Protein AF-A0A971FUX7-F1 (afdb_monomer)

Solvent-accessible surface area (backbone atoms only — not comparable to full-atom values): 15743 Å² total; per-residue (Å²): 97,38,34,32,39,69,71,67,73,88,70,84,96,53,74,55,70,75,49,52,54,54,50,51,53,50,54,53,43,47,74,71,68,32,48,42,29,26,74,56,72,94,46,91,88,45,43,54,54,54,86,53,71,66,63,25,49,57,54,57,33,65,25,52,29,40,38,33,73,36,44,65,56,86,55,81,66,59,51,40,40,30,81,72,55,25,72,74,32,57,76,41,50,26,33,39,33,38,70,45,59,58,45,52,56,20,73,72,65,75,42,59,75,61,24,54,59,48,50,51,52,49,37,71,40,26,88,18,49,65,32,37,37,15,27,22,68,58,39,40,50,46,38,37,74,72,36,64,34,81,51,65,46,72,52,60,64,64,54,58,72,93,68,26,44,60,89,40,69,54,42,78,85,51,66,88,45,75,86,35,52,25,36,35,36,73,54,51,49,80,50,77,45,48,38,59,65,59,52,37,53,51,52,44,50,41,55,73,75,39,69,89,56,56,59,37,37,40,42,35,25,42,68,40,70,79,68,53,74,79,45,40,96,50,56,44,79,66,43,62,57,54,64,88,55,46,40,22,55,51,51,62,36,60,33,34,50,50,50,47,35,88,85,60,45,63,46,53,48,64,49,63,59,35,38,32,52,45,33,68,30,48,75,50,62,54,88,115

Structure (mmCIF, N/CA/C/O backbone):
data_AF-A0A971FUX7-F1
#
_entry.id   AF-A0A971FUX7-F1
#
loop_
_atom_site.group_PDB
_atom_site.id
_atom_site.type_symbol
_atom_site.label_atom_id
_atom_site.label_alt_id
_atom_site.label_comp_id
_atom_site.label_asym_id
_atom_site.label_entity_id
_atom_site.label_seq_id
_atom_site.pdbx_PDB_ins_code
_atom_site.Cartn_x
_atom_site.Cartn_y
_atom_site.Cartn_z
_atom_site.occupancy
_atom_site.B_iso_or_equiv
_atom_site.auth_seq_id
_atom_site.auth_comp_id
_atom_site.auth_asym_id
_atom_site.auth_atom_id
_atom_site.pdbx_PDB_model_num
ATOM 1 N N . MET A 1 1 ? -21.541 -9.631 11.028 1.00 95.38 1 MET A N 1
ATOM 2 C CA . MET A 1 1 ? -21.200 -8.651 12.083 1.00 95.38 1 MET A CA 1
ATOM 3 C C . MET A 1 1 ? -21.489 -7.260 11.566 1.00 95.38 1 MET A C 1
ATOM 5 O O . MET A 1 1 ? -21.439 -7.057 10.355 1.00 95.38 1 MET A O 1
ATOM 9 N N . ARG A 1 2 ? -21.751 -6.326 12.477 1.00 97.00 2 ARG A N 1
ATOM 10 C CA . ARG A 1 2 ? -21.905 -4.904 12.198 1.00 97.00 2 ARG A CA 1
ATOM 11 C C . ARG A 1 2 ? -20.623 -4.163 12.549 1.00 97.00 2 ARG A C 1
ATOM 13 O O . ARG A 1 2 ? -20.259 -4.084 13.724 1.00 97.00 2 ARG A O 1
ATOM 20 N N . ILE A 1 3 ? -19.922 -3.663 11.536 1.00 97.19 3 ILE A N 1
ATOM 21 C CA . ILE A 1 3 ? -18.573 -3.107 11.680 1.00 97.19 3 ILE A CA 1
ATOM 22 C C . ILE A 1 3 ? -18.618 -1.607 11.392 1.00 97.19 3 ILE A C 1
ATOM 24 O O . ILE A 1 3 ? -18.949 -1.190 10.284 1.00 97.19 3 ILE A O 1
ATOM 28 N N . ALA A 1 4 ? -18.238 -0.781 12.366 1.00 96.31 4 ALA A N 1
ATOM 29 C CA . ALA A 1 4 ? -18.007 0.639 12.125 1.00 96.31 4 ALA A CA 1
ATOM 30 C C . ALA A 1 4 ? -16.545 0.868 11.730 1.00 96.31 4 ALA A C 1
ATOM 32 O O . ALA A 1 4 ? -15.653 0.745 12.569 1.00 96.31 4 ALA A O 1
ATOM 33 N N . TYR A 1 5 ? -16.306 1.234 10.470 1.00 94.44 5 TYR A N 1
ATOM 34 C CA . TYR A 1 5 ? -14.995 1.632 9.969 1.00 94.44 5 TYR A CA 1
ATOM 35 C C . TYR A 1 5 ? -14.823 3.145 10.151 1.00 94.44 5 TYR A C 1
ATOM 37 O O . TYR A 1 5 ? -15.293 3.971 9.366 1.00 94.44 5 TYR A O 1
ATOM 45 N N . LEU A 1 6 ? -14.215 3.516 11.276 1.00 90.56 6 LEU A N 1
ATOM 46 C CA . LEU A 1 6 ? -14.428 4.815 11.913 1.00 90.56 6 LEU A CA 1
ATOM 47 C C . LEU A 1 6 ? -13.586 5.968 11.361 1.00 90.56 6 LEU A C 1
ATOM 49 O O . LEU A 1 6 ? -13.807 7.107 11.756 1.00 90.56 6 LEU A O 1
ATOM 53 N N . ASN A 1 7 ? -12.611 5.735 10.491 1.00 84.75 7 ASN A N 1
ATOM 54 C CA . ASN A 1 7 ? -11.762 6.826 9.997 1.00 84.75 7 ASN A CA 1
ATOM 55 C C . ASN A 1 7 ? -11.235 6.628 8.573 1.00 84.75 7 ASN A C 1
ATOM 57 O O . ASN A 1 7 ? -10.383 7.396 8.126 1.00 84.75 7 ASN A O 1
ATOM 61 N N . ALA A 1 8 ? -11.761 5.643 7.849 1.00 76.31 8 ALA A N 1
ATOM 62 C CA . ALA A 1 8 ? -11.476 5.476 6.436 1.00 76.31 8 ALA A CA 1
ATOM 63 C C . ALA A 1 8 ? -12.402 6.347 5.580 1.00 76.31 8 ALA A C 1
ATOM 65 O O . ALA A 1 8 ? -13.563 6.588 5.919 1.00 76.31 8 ALA A O 1
ATOM 66 N N . ARG A 1 9 ? -11.870 6.829 4.456 1.00 73.94 9 ARG A N 1
ATOM 67 C CA . ARG A 1 9 ? -12.626 7.540 3.423 1.00 73.94 9 ARG A CA 1
ATOM 68 C C . ARG A 1 9 ? -12.428 6.811 2.109 1.00 73.94 9 ARG A C 1
ATOM 70 O O . ARG A 1 9 ? -11.290 6.568 1.717 1.00 73.94 9 ARG A O 1
ATOM 77 N N . TYR A 1 10 ? -13.528 6.498 1.444 1.00 71.56 10 TYR A N 1
ATOM 78 C CA . TYR A 1 10 ? -13.520 5.906 0.120 1.00 71.56 10 TYR A CA 1
ATOM 79 C C . TYR A 1 10 ? -13.463 7.008 -0.945 1.00 71.56 10 TYR A C 1
ATOM 81 O O . TYR A 1 10 ? -14.135 8.039 -0.837 1.00 71.56 10 TYR A O 1
ATOM 89 N N . GLN A 1 11 ? -12.648 6.809 -1.974 1.00 69.38 11 GLN A N 1
ATOM 90 C CA . GLN A 1 11 ? -12.595 7.672 -3.153 1.00 69.38 11 GLN A CA 1
ATOM 91 C C . GLN A 1 11 ? -12.538 6.774 -4.383 1.00 69.38 11 GLN A C 1
ATOM 93 O O . GLN A 1 11 ? -11.685 5.901 -4.438 1.00 69.38 11 GLN A O 1
ATOM 98 N N . GLN A 1 12 ? -13.418 6.992 -5.360 1.00 64.25 12 GLN A N 1
ATOM 99 C CA . GLN A 1 12 ? -13.351 6.295 -6.649 1.00 64.25 12 GLN A CA 1
ATOM 100 C C . GLN A 1 12 ? -12.224 6.863 -7.520 1.00 64.25 12 GLN A C 1
ATOM 102 O O . GLN A 1 12 ? -11.905 8.049 -7.419 1.00 64.25 12 GLN A O 1
ATOM 107 N N . ASN A 1 13 ? -11.669 6.032 -8.409 1.00 62.34 13 ASN A N 1
ATOM 108 C CA . ASN A 1 13 ? -10.692 6.418 -9.440 1.00 62.34 13 ASN A CA 1
ATOM 109 C C . ASN A 1 13 ? -9.426 7.097 -8.891 1.00 62.34 13 ASN A C 1
ATOM 111 O O . ASN A 1 13 ? -8.973 8.125 -9.398 1.00 62.34 13 ASN A O 1
ATOM 115 N N . HIS A 1 14 ? -8.859 6.543 -7.825 1.00 67.69 14 HIS A N 1
ATOM 116 C CA . HIS A 1 14 ? -7.650 7.073 -7.207 1.00 67.69 14 HIS A CA 1
ATOM 117 C C . HIS A 1 14 ? -6.378 6.414 -7.767 1.00 67.69 14 HIS A C 1
ATOM 119 O O . HIS A 1 14 ? -6.405 5.353 -8.384 1.00 67.69 14 HIS A O 1
ATOM 125 N N . THR A 1 15 ? -5.228 7.020 -7.470 1.00 63.50 15 THR A N 1
ATOM 126 C CA . THR A 1 15 ? -3.900 6.532 -7.889 1.00 63.50 15 THR A CA 1
ATOM 127 C C . THR A 1 15 ? -3.009 6.098 -6.717 1.00 63.50 15 THR A C 1
ATOM 129 O O . THR A 1 15 ? -1.882 5.662 -6.925 1.00 63.50 15 THR A O 1
ATOM 132 N N . GLY A 1 16 ? -3.483 6.224 -5.468 1.00 67.75 16 GLY A N 1
ATOM 133 C CA . GLY A 1 16 ? -2.709 5.905 -4.259 1.00 67.75 16 GLY A CA 1
ATOM 134 C C . GLY A 1 16 ? -3.044 4.547 -3.629 1.00 67.75 16 GLY A C 1
ATOM 135 O O . GLY A 1 16 ? -4.215 4.213 -3.467 1.00 67.75 16 GLY A O 1
ATOM 136 N N . GLY A 1 17 ? -2.023 3.806 -3.180 1.00 65.81 17 GLY A N 1
ATOM 137 C CA . GLY A 1 17 ? -2.184 2.483 -2.550 1.00 65.81 17 GLY A CA 1
ATOM 138 C C . GLY A 1 17 ? -3.000 2.486 -1.249 1.00 65.81 17 GLY A C 1
ATOM 139 O O . GLY A 1 17 ? -3.738 1.546 -0.970 1.00 65.81 17 GLY A O 1
ATOM 140 N N . GLY A 1 18 ? -2.943 3.577 -0.474 1.00 71.81 18 GLY A N 1
ATOM 141 C CA . GLY A 1 18 ? -3.743 3.724 0.745 1.00 71.81 18 GLY A CA 1
ATOM 142 C C . GLY A 1 18 ? -5.249 3.641 0.486 1.00 71.81 18 GLY A C 1
ATOM 143 O O . GLY A 1 18 ? -5.970 3.064 1.299 1.00 71.81 18 GLY A O 1
ATOM 144 N N . THR A 1 19 ? -5.717 4.155 -0.650 1.00 77.56 19 THR A N 1
ATOM 145 C CA . THR A 1 19 ? -7.134 4.099 -1.018 1.00 77.56 19 THR A CA 1
ATOM 146 C C . THR A 1 19 ? -7.514 2.734 -1.607 1.00 77.56 19 THR A C 1
ATOM 148 O O . THR A 1 19 ? -8.593 2.258 -1.258 1.00 77.56 19 THR A O 1
ATOM 151 N N . VAL A 1 20 ? -6.607 2.051 -2.341 1.00 81.44 20 VAL A N 1
ATOM 152 C CA . VAL A 1 20 ? -6.834 0.662 -2.829 1.00 81.44 20 VAL A CA 1
ATOM 153 C C . VAL A 1 20 ? -7.183 -0.220 -1.639 1.00 81.44 20 VAL A C 1
ATOM 155 O O . VAL A 1 20 ? -8.166 -0.949 -1.639 1.00 81.44 20 VAL A O 1
ATOM 158 N N . HIS A 1 21 ? -6.381 -0.111 -0.584 1.00 85.19 21 HIS A N 1
ATOM 159 C CA . HIS A 1 21 ? -6.549 -0.912 0.614 1.00 85.19 21 HIS A CA 1
ATOM 160 C C . HIS A 1 21 ? -7.934 -0.711 1.265 1.00 85.19 21 HIS A C 1
ATOM 162 O O . HIS A 1 21 ? -8.574 -1.685 1.648 1.00 85.19 21 HIS A O 1
ATOM 168 N N . VAL A 1 22 ? -8.431 0.534 1.359 1.00 86.94 22 VAL A N 1
ATOM 169 C CA . VAL A 1 22 ? -9.776 0.813 1.910 1.00 86.94 22 VAL A CA 1
ATOM 170 C C . VAL A 1 22 ? -10.860 0.198 1.030 1.00 86.94 22 VAL A C 1
ATOM 172 O O . VAL A 1 22 ? -11.799 -0.400 1.549 1.00 86.94 22 VAL A O 1
ATOM 175 N N . GLU A 1 23 ? -10.729 0.344 -0.288 1.00 85.94 23 GLU A N 1
ATOM 176 C CA . GLU A 1 23 ? -11.666 -0.218 -1.259 1.00 85.94 23 GLU A CA 1
ATOM 177 C C . GLU A 1 23 ? -11.741 -1.744 -1.158 1.00 85.94 23 GLU A C 1
ATOM 179 O O . GLU A 1 23 ? -12.833 -2.291 -1.007 1.00 85.94 23 GLU A O 1
ATOM 184 N N . GLN A 1 24 ? -10.592 -2.423 -1.159 1.00 87.81 24 GLN A N 1
ATOM 185 C CA . GLN A 1 24 ? -10.529 -3.882 -1.072 1.00 87.81 24 GLN A CA 1
ATOM 186 C C . GLN A 1 24 ? -11.061 -4.389 0.269 1.00 87.81 24 GLN A C 1
ATOM 188 O O . GLN A 1 24 ? -11.873 -5.315 0.301 1.00 87.81 24 GLN A O 1
ATOM 193 N N . PHE A 1 25 ? -10.702 -3.734 1.379 1.00 90.00 25 PHE A N 1
ATOM 194 C CA . PHE A 1 25 ? -11.265 -4.064 2.689 1.00 90.00 25 PHE A CA 1
ATOM 195 C C . PHE A 1 25 ? -12.797 -3.984 2.675 1.00 90.00 25 PHE A C 1
ATOM 197 O O . PHE A 1 25 ? -13.472 -4.907 3.136 1.00 90.00 25 PHE A O 1
ATOM 204 N N . MET A 1 26 ? -13.360 -2.909 2.112 1.00 89.75 26 MET A N 1
ATOM 205 C CA . MET A 1 26 ? -14.809 -2.728 2.013 1.00 89.75 26 MET A CA 1
ATOM 206 C C . MET A 1 26 ? -15.457 -3.791 1.116 1.00 89.75 26 MET A C 1
ATOM 208 O O . MET A 1 26 ? -16.389 -4.462 1.562 1.00 89.75 26 MET A O 1
ATOM 212 N N . LYS A 1 27 ? -14.940 -3.992 -0.106 1.00 89.06 27 LYS 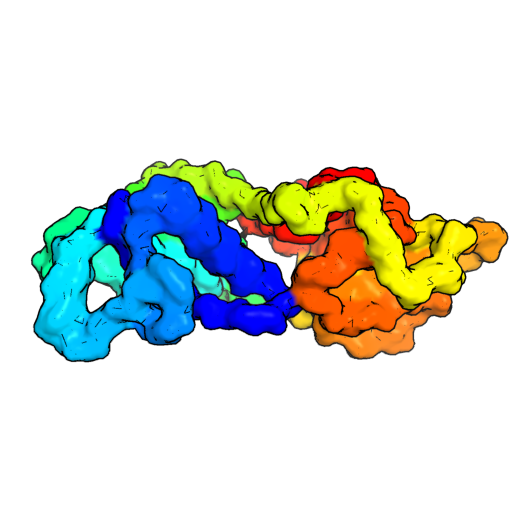A N 1
ATOM 213 C CA . LYS A 1 27 ? -15.422 -4.993 -1.079 1.00 89.06 27 LYS A CA 1
ATOM 214 C C . LYS A 1 27 ? -15.497 -6.382 -0.445 1.00 89.06 27 LYS A C 1
ATOM 216 O O . LYS A 1 27 ? -16.555 -7.010 -0.456 1.00 89.06 27 LYS A O 1
ATOM 221 N N . HIS A 1 28 ? -14.400 -6.842 0.153 1.00 91.75 28 HIS A N 1
ATOM 222 C CA . HIS A 1 28 ? -14.317 -8.196 0.700 1.00 91.75 28 HIS A CA 1
ATOM 223 C C . HIS A 1 28 ? -15.106 -8.366 2.000 1.00 91.75 28 HIS A C 1
ATOM 225 O O . HIS A 1 28 ? -15.728 -9.407 2.201 1.00 91.75 28 HIS A O 1
ATOM 231 N N . THR A 1 29 ? -15.173 -7.340 2.850 1.00 93.19 29 THR A N 1
ATOM 232 C CA . THR A 1 29 ? -16.006 -7.388 4.062 1.00 93.19 29 THR A CA 1
ATOM 233 C C . THR A 1 29 ? -17.491 -7.529 3.717 1.00 93.19 29 THR A C 1
ATOM 235 O O . THR A 1 29 ? -18.189 -8.344 4.323 1.00 93.19 29 THR A O 1
ATOM 238 N N . LEU A 1 30 ? -17.973 -6.789 2.712 1.00 93.06 30 LEU A N 1
ATOM 239 C CA . LEU A 1 30 ? -19.355 -6.902 2.233 1.00 93.06 30 LEU A CA 1
ATOM 240 C C . LEU A 1 30 ? -19.620 -8.260 1.572 1.00 93.06 30 LEU A C 1
ATOM 242 O O . LEU A 1 30 ? -20.657 -8.870 1.826 1.00 93.06 30 LEU A O 1
ATOM 246 N N . ALA A 1 31 ? -18.674 -8.767 0.774 1.00 93.50 31 ALA A N 1
ATOM 247 C CA . ALA A 1 31 ? -18.784 -10.080 0.136 1.00 93.50 31 ALA A CA 1
ATOM 248 C C . ALA A 1 31 ? -18.890 -11.234 1.153 1.00 93.50 31 ALA A C 1
ATOM 250 O O . ALA A 1 31 ? -19.556 -12.232 0.887 1.00 93.50 31 ALA A O 1
ATOM 251 N N . LEU A 1 32 ? -18.299 -11.077 2.342 1.00 96.00 32 LEU A N 1
ATOM 252 C CA . LEU A 1 32 ? -18.425 -12.015 3.466 1.00 96.00 32 LEU A CA 1
ATOM 253 C C . LEU A 1 32 ? -19.763 -11.899 4.227 1.00 96.00 32 LEU A C 1
ATOM 255 O O . LEU A 1 32 ? -19.961 -12.568 5.243 1.00 96.00 32 LEU A O 1
ATOM 259 N N . GLY A 1 33 ? -20.691 -11.051 3.772 1.00 95.88 33 GLY A N 1
ATOM 260 C CA . GLY A 1 33 ? -22.001 -10.860 4.398 1.00 95.88 33 GLY A CA 1
ATOM 261 C C . GLY A 1 33 ? -21.948 -10.052 5.695 1.00 95.88 33 GLY A C 1
ATOM 262 O O . GLY A 1 33 ? -22.830 -10.177 6.547 1.00 95.88 33 GLY A O 1
ATOM 263 N N . HIS A 1 34 ? -20.894 -9.262 5.903 1.00 96.94 34 HIS A N 1
ATOM 264 C CA . HIS A 1 34 ? -20.844 -8.297 6.996 1.00 96.94 34 HIS A CA 1
ATOM 265 C C . HIS A 1 34 ? -21.447 -6.967 6.560 1.00 96.94 34 HIS A C 1
ATOM 267 O O . HIS A 1 34 ? -21.401 -6.593 5.393 1.00 96.94 34 HIS A O 1
ATOM 273 N N . GLU A 1 35 ? -21.995 -6.237 7.520 1.00 96.38 35 GLU A N 1
ATOM 274 C CA . GLU A 1 35 ? -22.518 -4.903 7.280 1.00 96.38 35 GLU A CA 1
ATOM 275 C C . GLU A 1 35 ? -21.453 -3.871 7.706 1.00 96.38 35 GLU A C 1
ATOM 277 O O . GLU A 1 35 ? -20.788 -4.035 8.740 1.00 96.38 35 GLU A O 1
ATOM 282 N N . LEU A 1 36 ? -21.285 -2.804 6.919 1.00 95.25 36 LEU A N 1
ATOM 283 C CA . LEU A 1 36 ? -20.292 -1.752 7.160 1.00 95.25 36 LEU A CA 1
ATOM 284 C C . LEU A 1 36 ? -20.937 -0.389 7.397 1.00 95.25 36 LEU A C 1
ATOM 286 O O . LEU A 1 36 ? -21.833 0.024 6.663 1.00 95.25 36 LEU A O 1
ATOM 290 N N . TRP A 1 37 ? -20.407 0.340 8.381 1.00 95.19 37 TRP A N 1
ATOM 291 C CA . TRP A 1 37 ? -20.772 1.719 8.691 1.00 95.19 37 TRP A CA 1
ATOM 292 C C . TRP A 1 37 ? -19.555 2.626 8.606 1.00 95.19 37 TRP A C 1
ATOM 294 O O . TRP A 1 37 ? -18.525 2.337 9.209 1.00 95.19 37 TRP A O 1
ATOM 304 N N . ALA A 1 38 ? -19.687 3.759 7.924 1.00 93.62 38 ALA A N 1
ATOM 305 C CA . ALA A 1 38 ? -18.634 4.766 7.826 1.00 93.62 38 ALA A CA 1
ATOM 306 C C . ALA A 1 38 ? -19.217 6.180 7.932 1.00 93.62 38 ALA A C 1
ATOM 308 O O . ALA A 1 38 ? -20.422 6.394 7.813 1.00 93.62 38 ALA A O 1
ATOM 309 N N . TRP A 1 39 ? -18.365 7.184 8.142 1.00 90.62 39 TRP A N 1
ATOM 310 C CA . TRP A 1 39 ? -18.807 8.588 8.161 1.00 90.62 39 TRP A CA 1
ATOM 311 C C . TRP A 1 39 ? -19.209 9.132 6.791 1.00 90.62 39 TRP A C 1
ATOM 313 O O . TRP A 1 39 ? -19.796 10.211 6.710 1.00 90.62 39 TRP A O 1
ATOM 323 N N . GLN A 1 40 ? -18.840 8.433 5.721 1.00 85.56 40 GLN A N 1
ATOM 324 C CA . GLN A 1 40 ? -19.125 8.846 4.358 1.00 85.56 40 GLN A CA 1
ATOM 325 C C . GLN A 1 40 ? -20.557 8.481 3.965 1.00 85.56 40 GLN A C 1
ATOM 327 O O . GLN A 1 40 ? -21.051 7.403 4.280 1.00 85.56 40 GLN A O 1
ATOM 332 N N . GLU A 1 41 ? -21.212 9.396 3.259 1.00 83.56 41 GLU A N 1
ATOM 333 C CA . GLU A 1 41 ? -22.539 9.191 2.679 1.00 83.56 41 GLU A CA 1
ATOM 334 C C . GLU A 1 41 ? -22.400 8.748 1.211 1.00 83.56 41 GLU A C 1
ATOM 336 O O . GLU A 1 41 ? -21.403 9.057 0.558 1.00 83.56 41 GLU A O 1
ATOM 341 N N . ASN A 1 42 ? -23.420 8.064 0.682 1.00 82.06 42 ASN A N 1
ATOM 342 C CA . ASN A 1 42 ? -23.541 7.679 -0.733 1.00 82.06 42 ASN A CA 1
ATOM 343 C C . ASN A 1 42 ? -22.463 6.715 -1.266 1.00 82.06 42 ASN A C 1
ATOM 345 O O . ASN A 1 42 ? -22.108 6.781 -2.441 1.00 82.06 42 ASN A O 1
ATOM 349 N N . VAL A 1 43 ? -21.963 5.800 -0.431 1.00 81.62 43 VAL A N 1
ATOM 350 C CA . VAL A 1 43 ? -21.112 4.688 -0.888 1.00 81.62 43 VAL A CA 1
ATOM 351 C C . VAL A 1 43 ? -21.954 3.416 -0.962 1.00 81.62 43 VAL A C 1
ATOM 353 O O . VAL A 1 43 ? -22.628 3.057 0.003 1.00 81.62 43 VAL A O 1
ATOM 356 N N . ALA A 1 44 ? -21.952 2.751 -2.118 1.00 83.81 44 ALA A N 1
ATOM 357 C CA . ALA A 1 44 ? -22.757 1.554 -2.345 1.00 83.81 44 ALA A CA 1
ATOM 358 C C . ALA A 1 44 ? -22.396 0.444 -1.342 1.00 83.81 44 ALA A C 1
ATOM 360 O O . ALA A 1 44 ? -21.224 0.155 -1.122 1.00 83.81 44 ALA A O 1
ATOM 361 N N . GLY A 1 45 ? -23.413 -0.160 -0.723 1.00 86.00 45 GLY A N 1
ATOM 362 C CA . GLY A 1 45 ? -23.237 -1.227 0.268 1.00 86.00 45 GLY A CA 1
ATOM 363 C C . GLY A 1 45 ? -22.780 -0.768 1.658 1.00 86.00 45 GLY A C 1
ATOM 364 O O . GLY A 1 45 ? -22.696 -1.600 2.555 1.00 86.00 45 GLY A O 1
ATOM 365 N N . ILE A 1 46 ? -22.525 0.529 1.875 1.00 90.81 46 ILE A N 1
ATOM 366 C CA . ILE A 1 46 ? -22.068 1.061 3.167 1.00 90.81 46 ILE A CA 1
ATOM 367 C C . ILE A 1 46 ? -23.142 1.955 3.781 1.00 90.81 46 ILE A C 1
ATOM 369 O O . ILE A 1 46 ? -23.662 2.880 3.154 1.00 90.81 46 ILE A O 1
ATOM 373 N N . HIS A 1 47 ? -23.443 1.715 5.052 1.00 93.38 47 HIS A N 1
ATOM 374 C CA . HIS A 1 47 ? -24.352 2.544 5.825 1.00 93.38 47 HIS A CA 1
ATOM 375 C C . HIS A 1 47 ? -23.640 3.801 6.341 1.00 93.38 47 HIS A C 1
ATOM 377 O O . HIS A 1 47 ? -22.560 3.746 6.929 1.00 93.38 47 HIS A O 1
ATOM 383 N N . ALA A 1 48 ? -24.271 4.962 6.183 1.00 93.50 48 ALA A N 1
ATOM 384 C CA . ALA A 1 48 ? -23.747 6.194 6.758 1.00 93.50 48 ALA A CA 1
ATOM 385 C C . ALA A 1 48 ? -23.990 6.233 8.276 1.00 93.50 48 ALA A C 1
ATOM 387 O O . ALA A 1 48 ? -25.112 6.030 8.750 1.00 93.50 48 ALA A O 1
ATOM 388 N N . ILE A 1 49 ? -22.953 6.552 9.052 1.00 94.19 49 ILE A N 1
ATOM 389 C CA . ILE A 1 49 ? -23.090 6.844 10.481 1.00 94.19 49 ILE A CA 1
ATOM 390 C C . ILE A 1 49 ? -23.867 8.165 10.628 1.00 94.19 49 ILE A C 1
ATOM 392 O O . ILE A 1 49 ? -23.426 9.190 10.098 1.00 94.19 49 ILE A O 1
ATOM 396 N N . PRO A 1 50 ? -24.994 8.198 11.369 1.00 93.88 50 PRO A N 1
ATOM 397 C CA . PRO A 1 50 ? -25.802 9.406 11.489 1.00 93.88 50 PRO A CA 1
ATOM 398 C C . PRO A 1 50 ? -25.023 10.597 12.060 1.00 93.88 50 PRO A C 1
ATOM 400 O O . PRO A 1 50 ? -24.226 10.459 12.989 1.00 93.88 50 PRO A O 1
ATOM 403 N N . LYS A 1 51 ? -25.308 11.802 11.552 1.00 91.50 51 LYS A N 1
ATOM 404 C CA . LYS A 1 51 ? -24.750 13.057 12.092 1.00 91.50 51 LYS A CA 1
ATOM 405 C C . LYS A 1 51 ? -25.444 13.494 13.388 1.00 91.50 51 LYS A C 1
ATOM 407 O O . LYS A 1 51 ? -24.805 14.101 14.249 1.00 91.50 51 LYS A O 1
ATOM 412 N N . ASP A 1 52 ? -26.728 13.161 13.542 1.00 94.75 52 ASP A N 1
ATOM 413 C CA . ASP A 1 52 ? -27.498 13.429 14.760 1.00 94.75 52 ASP A CA 1
ATOM 414 C C . ASP A 1 52 ? -26.914 12.683 15.968 1.00 94.75 52 ASP A C 1
ATOM 416 O O . ASP A 1 52 ? -26.663 11.480 15.906 1.00 94.75 52 ASP A O 1
ATOM 420 N N . ARG A 1 53 ? -26.723 13.386 17.091 1.00 92.56 53 ARG A N 1
ATOM 421 C CA . ARG A 1 53 ? -25.998 12.854 18.256 1.00 92.56 53 ARG A CA 1
ATOM 422 C C . ARG A 1 53 ? -26.680 11.635 18.872 1.00 92.56 53 ARG A C 1
ATOM 424 O O . ARG A 1 53 ? -25.980 10.693 19.241 1.00 92.56 53 ARG A O 1
ATOM 431 N N . ILE A 1 54 ? -28.008 11.658 18.991 1.00 94.62 54 ILE A N 1
ATOM 432 C CA . ILE A 1 54 ? -28.773 10.592 19.649 1.00 94.62 54 ILE A CA 1
ATOM 433 C C . ILE A 1 54 ? -28.808 9.364 18.744 1.00 94.62 54 ILE A C 1
ATOM 435 O O . ILE A 1 54 ? -28.403 8.280 19.165 1.00 94.62 54 ILE A O 1
ATOM 439 N N . ARG A 1 55 ? -29.208 9.535 17.478 1.00 95.25 55 ARG A N 1
ATOM 440 C CA . ARG A 1 55 ? -29.226 8.442 16.493 1.00 95.25 55 ARG A CA 1
ATOM 441 C C . ARG A 1 55 ? -27.849 7.823 16.309 1.00 95.25 55 ARG A C 1
ATOM 443 O O . ARG A 1 55 ? -27.737 6.602 16.245 1.00 95.25 55 ARG A O 1
ATOM 450 N N . ARG A 1 56 ? -26.798 8.645 16.280 1.00 95.31 56 ARG A N 1
ATOM 451 C CA . ARG A 1 56 ? -25.415 8.175 16.202 1.00 95.31 56 ARG A CA 1
ATOM 452 C C . ARG A 1 56 ? -25.041 7.308 17.389 1.00 95.31 56 ARG A C 1
ATOM 454 O O . ARG A 1 56 ? -24.484 6.238 17.189 1.00 95.31 56 ARG A O 1
ATOM 461 N N . LEU A 1 57 ? -25.340 7.759 18.607 1.00 94.69 57 LEU A N 1
ATOM 462 C CA . LEU A 1 57 ? -25.038 6.993 19.812 1.00 94.69 57 LEU A CA 1
ATOM 463 C C . LEU A 1 57 ? -25.729 5.627 19.775 1.00 94.69 57 LEU A C 1
ATOM 465 O O . LEU A 1 57 ? -25.071 4.618 19.997 1.00 94.69 57 LEU A O 1
ATOM 469 N N . TRP A 1 58 ? -27.020 5.581 19.439 1.00 95.12 58 TRP A N 1
ATOM 470 C CA . TRP A 1 58 ? -27.756 4.318 19.329 1.00 95.12 58 TRP A CA 1
ATOM 471 C C . TRP A 1 58 ? -27.229 3.412 18.215 1.00 95.12 58 TRP A C 1
ATOM 473 O O . TRP A 1 58 ? -27.086 2.214 18.434 1.00 95.12 58 TRP A O 1
ATOM 483 N N . THR A 1 59 ? -26.875 3.984 17.061 1.00 95.75 59 THR A N 1
ATOM 484 C CA . THR A 1 59 ? -26.264 3.239 15.948 1.00 95.75 59 THR A CA 1
ATOM 485 C C . THR A 1 59 ? -24.938 2.617 16.383 1.00 95.75 59 THR A C 1
ATOM 487 O O . THR A 1 59 ? -24.748 1.413 16.257 1.00 95.75 59 THR A O 1
ATOM 490 N N . LEU A 1 60 ? -24.046 3.419 16.970 1.00 95.75 60 LEU A N 1
ATOM 491 C CA . LEU A 1 60 ? -22.725 2.978 17.421 1.00 95.75 60 LEU A CA 1
ATOM 492 C C . LEU A 1 60 ? -22.793 1.990 18.594 1.00 95.75 60 LEU A C 1
ATOM 494 O O . LEU A 1 60 ? -21.963 1.093 18.677 1.00 95.75 60 LEU A O 1
ATOM 498 N N . ARG A 1 61 ? -23.795 2.104 19.476 1.00 95.81 61 ARG A N 1
ATOM 499 C CA . ARG A 1 61 ? -24.071 1.111 20.533 1.00 95.81 61 ARG A CA 1
ATOM 500 C C . ARG A 1 61 ? -24.491 -0.252 19.983 1.00 95.81 61 ARG A C 1
ATOM 502 O O . ARG A 1 61 ? -24.408 -1.229 20.717 1.00 95.81 61 ARG A O 1
ATOM 509 N N . GLY A 1 62 ? -24.973 -0.302 18.744 1.00 95.62 62 GLY A N 1
ATOM 510 C CA . GLY A 1 62 ? -25.327 -1.534 18.052 1.00 95.62 62 GLY A CA 1
ATOM 511 C C . GLY A 1 62 ? -24.179 -2.153 17.258 1.00 95.62 62 GLY A C 1
ATOM 512 O O . GLY A 1 62 ? -24.407 -3.154 16.604 1.00 95.62 62 GLY A O 1
ATOM 513 N N . MET A 1 63 ? -22.976 -1.584 17.242 1.00 96.88 63 MET A N 1
ATOM 514 C CA . MET A 1 63 ? -21.878 -2.172 16.470 1.00 96.88 63 MET A CA 1
ATOM 515 C C . MET A 1 63 ? -21.238 -3.326 17.237 1.00 96.88 63 MET A C 1
ATOM 517 O O . MET A 1 63 ? -21.096 -3.253 18.455 1.00 96.88 63 MET A O 1
ATOM 521 N N . ASP A 1 64 ? -20.816 -4.358 16.512 1.00 97.19 64 ASP A N 1
ATOM 522 C CA . ASP A 1 64 ? -20.053 -5.472 17.080 1.00 97.19 64 ASP A CA 1
ATOM 523 C C . ASP A 1 64 ? -18.555 -5.119 17.129 1.00 97.19 64 ASP A C 1
ATOM 525 O O . ASP A 1 64 ? -17.837 -5.516 18.046 1.00 97.19 64 ASP A O 1
ATOM 529 N N . VAL A 1 65 ? -18.089 -4.334 16.148 1.00 97.50 65 VAL A N 1
ATOM 530 C CA . VAL A 1 65 ? -16.680 -3.965 15.971 1.00 97.50 65 VAL A CA 1
ATOM 531 C C . VAL A 1 65 ? -16.548 -2.474 15.675 1.00 97.50 65 VAL A C 1
ATOM 533 O O . VAL A 1 65 ? -17.243 -1.932 14.813 1.00 97.50 65 VAL A O 1
ATOM 536 N N . PHE A 1 66 ? -15.610 -1.820 16.355 1.00 97.38 66 PHE A N 1
ATOM 537 C CA . PHE A 1 66 ? -15.065 -0.524 15.968 1.00 97.38 66 PHE A CA 1
ATOM 538 C C . PHE A 1 66 ? -13.695 -0.752 15.346 1.00 97.38 66 PHE A C 1
ATOM 540 O O . PHE A 1 66 ? -12.758 -1.152 16.029 1.00 97.38 66 PHE A O 1
ATOM 547 N N . TYR A 1 67 ? -13.589 -0.497 14.048 1.00 96.94 67 TYR A N 1
ATOM 548 C CA . TYR A 1 67 ? -12.374 -0.704 13.277 1.00 96.94 67 TYR A CA 1
ATOM 549 C C . TYR A 1 67 ? -11.745 0.649 12.949 1.00 96.94 67 TYR A C 1
ATOM 551 O O . TYR A 1 67 ? -12.400 1.534 12.386 1.00 96.94 67 TYR A O 1
ATOM 559 N N . VAL A 1 68 ? -10.483 0.830 13.328 1.00 95.00 68 VAL A N 1
ATOM 560 C CA . VAL A 1 68 ? -9.769 2.101 13.208 1.00 95.00 68 VAL A CA 1
ATOM 561 C C . VAL A 1 68 ? -8.442 1.878 12.501 1.00 95.00 68 VAL A C 1
ATOM 563 O O . VAL A 1 68 ? -7.585 1.156 13.001 1.00 95.00 68 VAL A O 1
ATOM 566 N N . ARG A 1 69 ? -8.244 2.555 11.370 1.00 91.75 69 ARG A N 1
ATOM 567 C CA . ARG A 1 69 ? -6.978 2.541 10.640 1.00 91.75 69 ARG A CA 1
ATOM 568 C C . ARG A 1 69 ? -6.001 3.538 11.238 1.00 91.75 69 ARG A C 1
ATOM 570 O O . ARG A 1 69 ? -6.310 4.715 11.404 1.00 91.75 69 ARG A O 1
ATOM 577 N N . LEU A 1 70 ? -4.814 3.081 11.571 1.00 87.94 70 LEU A N 1
ATOM 578 C CA . LEU A 1 70 ? -3.752 3.885 12.140 1.00 87.94 70 LEU A CA 1
ATOM 579 C C . LEU A 1 70 ? -2.737 4.205 11.056 1.00 87.94 70 LEU A C 1
ATOM 581 O O . LEU A 1 70 ? -2.296 3.347 10.292 1.00 87.94 70 LEU A O 1
ATOM 585 N N . ASP A 1 71 ? -2.386 5.477 11.018 1.00 76.38 71 ASP A N 1
ATOM 586 C CA . ASP A 1 71 ? -1.285 5.994 10.227 1.00 76.38 71 ASP A CA 1
ATOM 587 C C . ASP A 1 71 ? -0.327 6.712 11.195 1.00 76.38 71 ASP A C 1
ATOM 589 O O . ASP A 1 71 ? -0.263 6.401 12.386 1.00 76.38 71 ASP A O 1
ATOM 593 N N . THR A 1 72 ? 0.379 7.729 10.723 1.00 71.06 72 THR A N 1
ATOM 594 C CA . THR A 1 72 ? 1.332 8.538 11.492 1.00 71.06 72 THR A CA 1
ATOM 595 C C . THR A 1 72 ? 0.785 9.209 12.758 1.00 71.06 72 THR A C 1
ATOM 597 O O . THR A 1 72 ? 1.565 9.668 13.590 1.00 71.06 72 THR A O 1
ATOM 600 N N . SER A 1 73 ? -0.533 9.288 12.954 1.00 80.62 73 SER A N 1
ATOM 601 C CA . SER A 1 73 ? -1.124 9.872 14.161 1.00 80.62 73 SER A CA 1
ATOM 602 C C . SER A 1 73 ? -2.312 9.065 14.669 1.00 80.62 73 SER A C 1
ATOM 604 O O . SER A 1 73 ? -3.080 8.508 13.888 1.00 80.62 73 SER A O 1
ATOM 606 N N . LEU A 1 74 ? -2.490 9.040 15.994 1.00 86.81 74 LEU A N 1
ATOM 607 C CA . LEU A 1 74 ? -3.611 8.339 16.623 1.00 86.81 74 LEU A CA 1
ATOM 608 C C . LEU A 1 74 ? -4.935 9.096 16.372 1.00 86.81 74 LEU A C 1
ATOM 610 O O . LEU A 1 74 ? -5.104 10.180 16.952 1.00 86.81 74 LEU A O 1
ATOM 614 N N . PRO A 1 75 ? -5.889 8.562 15.592 1.00 90.19 75 PRO A N 1
ATOM 615 C CA . PRO A 1 75 ? -7.168 9.216 15.337 1.00 90.19 75 PRO A CA 1
ATOM 616 C C . PRO A 1 75 ? -8.003 9.337 16.620 1.00 90.19 75 PRO A C 1
ATOM 618 O O . PRO A 1 75 ? -7.740 8.706 17.649 1.00 90.19 75 PRO A O 1
ATOM 621 N N . SER A 1 76 ? -9.017 10.200 16.593 1.00 91.38 76 SER A N 1
AT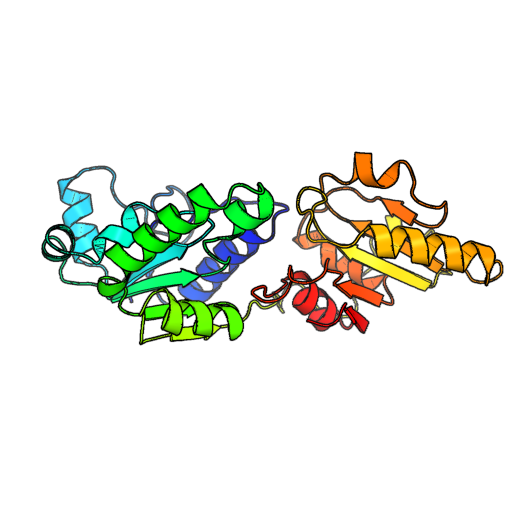OM 622 C CA . SER A 1 76 ? -9.818 10.502 17.786 1.00 91.38 76 SER A CA 1
ATOM 623 C C . SER A 1 76 ? -10.673 9.312 18.241 1.00 91.38 76 SER A C 1
ATOM 625 O O . SER A 1 76 ? -10.962 9.166 19.432 1.00 91.38 76 SER A O 1
ATOM 627 N N . GLU A 1 77 ? -11.035 8.469 17.279 1.00 93.62 77 GLU A N 1
ATOM 628 C CA . GLU A 1 77 ? -11.893 7.297 17.356 1.00 93.62 77 GLU A CA 1
ATOM 629 C C . GLU A 1 77 ? -11.187 6.131 18.049 1.00 93.62 77 GLU A C 1
ATOM 631 O O . GLU A 1 77 ? -11.800 5.448 18.864 1.00 93.62 77 GLU A 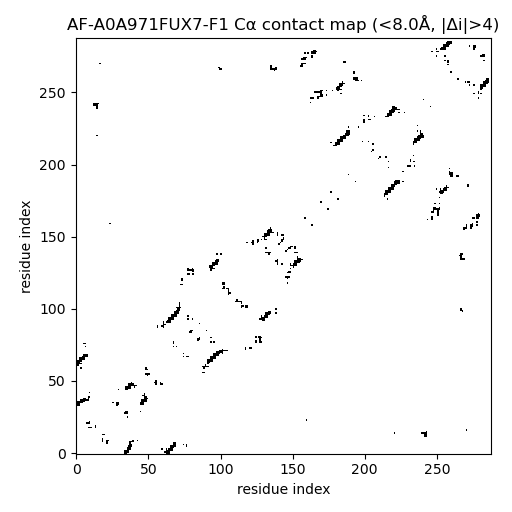O 1
ATOM 636 N N . ALA A 1 78 ? -9.868 5.997 17.872 1.00 93.25 78 ALA A N 1
ATOM 637 C CA . ALA A 1 78 ? -9.052 5.023 18.604 1.00 93.25 78 ALA A CA 1
ATOM 638 C C . ALA A 1 78 ? -9.183 5.185 20.132 1.00 93.25 78 ALA A C 1
ATOM 640 O O . ALA A 1 78 ? -9.167 4.217 20.888 1.00 93.25 78 ALA A O 1
ATOM 641 N N . ARG A 1 79 ? -9.392 6.421 20.607 1.00 93.88 79 ARG A N 1
ATOM 642 C CA . ARG A 1 79 ? -9.540 6.738 22.039 1.00 93.88 79 ARG A CA 1
ATOM 643 C C . ARG A 1 79 ? -10.874 6.272 22.623 1.00 93.88 79 ARG A C 1
ATOM 645 O O . ARG A 1 79 ? -11.069 6.367 23.832 1.00 93.88 79 ARG A O 1
ATOM 652 N N . TRP A 1 80 ? -11.822 5.839 21.791 1.00 94.69 80 TRP A N 1
ATOM 653 C CA . TRP A 1 80 ? -13.148 5.405 22.242 1.00 94.69 80 TRP A CA 1
ATOM 654 C C . TRP A 1 80 ? -13.106 4.030 22.907 1.00 94.69 80 TRP A C 1
ATOM 656 O O . TRP A 1 80 ? -14.034 3.691 23.635 1.00 94.69 80 TRP A O 1
ATOM 666 N N . GLY A 1 81 ? -12.001 3.299 22.737 1.00 93.88 81 GLY A N 1
ATOM 667 C CA . GLY A 1 81 ? -11.712 2.068 23.464 1.00 93.88 81 GLY A CA 1
ATOM 668 C C . GLY A 1 81 ? -11.373 2.289 24.940 1.00 93.88 81 GLY A C 1
ATOM 669 O O . GLY A 1 81 ? -11.280 1.316 25.678 1.00 93.88 81 GLY A O 1
ATOM 670 N N . MET A 1 82 ? -11.225 3.539 25.401 1.00 95.56 82 MET A N 1
ATOM 671 C CA . MET A 1 82 ? -10.904 3.873 26.795 1.00 95.56 82 MET A CA 1
ATOM 672 C C . MET A 1 82 ? -12.102 4.478 27.555 1.00 95.56 82 MET A C 1
ATOM 674 O O . MET A 1 82 ? -12.886 5.248 26.981 1.00 95.56 82 MET A O 1
ATOM 678 N N . PRO A 1 83 ? -12.251 4.197 28.864 1.00 93.81 83 PRO A N 1
ATOM 679 C CA . PRO A 1 83 ? -13.178 4.917 29.735 1.00 93.81 83 PRO A CA 1
ATOM 680 C C . PRO A 1 83 ? -12.922 6.440 29.787 1.00 93.81 83 PRO A C 1
ATOM 682 O O . PRO A 1 83 ? -11.786 6.880 29.610 1.00 93.81 83 PRO A O 1
ATOM 685 N N . PRO A 1 84 ? -13.955 7.268 30.043 1.00 92.38 84 PRO A N 1
ATOM 686 C CA . PRO A 1 84 ? -15.364 6.891 30.181 1.00 92.38 84 PRO A CA 1
ATOM 687 C C . PRO A 1 84 ? -16.076 6.710 28.829 1.00 92.38 84 PRO A C 1
ATOM 689 O O . PRO A 1 84 ? -17.198 6.218 28.797 1.00 92.38 84 PRO A O 1
ATOM 692 N N . LYS A 1 85 ? -15.448 7.080 27.699 1.00 90.75 85 LYS A N 1
ATOM 693 C CA . LYS A 1 85 ? -16.079 6.984 26.370 1.00 90.75 85 LYS A CA 1
ATOM 694 C C . LYS A 1 85 ? -16.490 5.557 26.023 1.00 90.75 85 LYS A C 1
ATOM 696 O O . LYS A 1 85 ? -17.584 5.382 25.499 1.00 90.75 85 LYS A O 1
ATOM 701 N N . ARG A 1 86 ? -15.666 4.561 26.368 1.00 93.50 86 ARG A N 1
ATOM 702 C CA . ARG A 1 86 ? -15.987 3.138 26.167 1.00 93.50 86 ARG A CA 1
ATOM 703 C C . ARG A 1 86 ? -17.337 2.764 26.787 1.00 93.50 86 ARG A C 1
ATOM 705 O O . ARG A 1 86 ? -18.095 2.033 26.168 1.00 93.50 86 ARG A O 1
ATOM 712 N N . TRP A 1 87 ? -17.672 3.319 27.956 1.00 92.69 87 TRP A N 1
ATOM 713 C CA . TRP A 1 87 ? -18.916 3.018 28.681 1.00 92.69 87 TRP A CA 1
ATOM 714 C C . TRP A 1 87 ? -20.180 3.532 27.984 1.00 92.69 87 TRP A C 1
ATOM 716 O O . TRP A 1 87 ? -21.281 3.062 28.266 1.00 92.69 87 TRP A O 1
ATOM 726 N N . LEU A 1 88 ? -20.044 4.482 27.054 1.00 91.38 88 LEU A N 1
ATOM 727 C CA . LEU A 1 88 ? -21.167 4.955 26.243 1.00 91.38 88 LEU A CA 1
ATOM 728 C C . LEU A 1 88 ? -21.607 3.921 25.203 1.00 91.38 88 LEU A C 1
ATOM 730 O O . LEU A 1 88 ? -22.720 4.019 24.681 1.00 91.38 88 LEU A O 1
ATOM 734 N N . TYR A 1 89 ? -20.767 2.928 24.919 1.00 90.31 89 TYR A N 1
ATOM 735 C CA . TYR A 1 89 ? -20.996 1.896 23.918 1.00 90.31 89 TYR A CA 1
ATOM 736 C C . TYR A 1 89 ? -21.206 0.538 24.608 1.00 90.31 89 TYR A C 1
ATOM 738 O O . TYR A 1 89 ? -20.617 0.281 25.656 1.00 90.31 89 TYR A O 1
ATOM 746 N N . ASN A 1 90 ? -22.077 -0.323 24.066 1.00 88.44 90 ASN A N 1
ATOM 747 C CA . ASN A 1 90 ? -22.135 -1.725 24.495 1.00 88.44 90 ASN A CA 1
ATOM 748 C C . ASN A 1 90 ? -20.878 -2.395 23.926 1.00 88.44 90 ASN A C 1
ATOM 750 O O . ASN A 1 90 ? -20.830 -2.547 22.711 1.00 88.44 90 ASN A O 1
ATOM 754 N N . PRO A 1 91 ? -19.831 -2.614 24.740 1.00 84.69 91 PRO A N 1
ATOM 755 C CA . PRO A 1 91 ? -18.444 -2.417 24.331 1.00 84.69 91 PRO A CA 1
ATOM 756 C C . PRO A 1 91 ? -18.104 -3.254 23.090 1.00 84.69 91 PRO A C 1
ATOM 758 O O . PRO A 1 91 ? -17.957 -4.470 23.222 1.00 84.69 91 PRO A O 1
ATOM 761 N N . PRO A 1 92 ? -17.984 -2.624 21.905 1.00 92.81 92 PRO A N 1
ATOM 762 C CA . PRO A 1 92 ? -17.608 -3.336 20.694 1.00 92.81 92 PRO A CA 1
ATOM 763 C C . PRO A 1 92 ? -16.147 -3.764 20.791 1.00 92.81 92 PRO A C 1
ATOM 765 O O . PRO A 1 92 ? -15.368 -3.162 21.537 1.00 92.81 92 PRO A O 1
ATOM 768 N N . LEU A 1 93 ? -15.760 -4.749 19.983 1.00 96.25 93 LEU A N 1
ATOM 769 C CA . LEU A 1 93 ? -14.351 -5.066 19.780 1.00 96.25 93 LEU A CA 1
ATOM 770 C C . LEU A 1 93 ? -13.651 -3.849 19.152 1.00 96.25 93 LEU A C 1
ATOM 772 O O . LEU A 1 93 ? -14.006 -3.439 18.046 1.00 96.25 93 LEU A O 1
ATOM 776 N N . MET A 1 94 ? -12.675 -3.263 19.844 1.00 97.38 94 MET A N 1
ATOM 777 C CA . MET A 1 94 ? -11.858 -2.163 19.330 1.00 97.38 94 MET A CA 1
ATOM 778 C C . MET A 1 94 ? -10.646 -2.717 18.580 1.00 97.38 94 MET A C 1
ATOM 780 O O . MET A 1 94 ? -9.695 -3.202 19.196 1.00 97.38 94 MET A O 1
ATOM 784 N N . VAL A 1 95 ? -10.677 -2.606 17.254 1.00 97.81 95 VAL A N 1
ATOM 785 C CA . VAL A 1 95 ? -9.610 -3.057 16.359 1.00 97.81 95 VAL A CA 1
ATOM 786 C C . VAL A 1 95 ? -8.797 -1.869 15.871 1.00 97.81 95 VAL A C 1
ATOM 788 O O . VAL A 1 95 ? -9.343 -0.895 15.346 1.00 97.81 95 VAL A O 1
ATOM 791 N N . TRP A 1 96 ? -7.482 -1.957 16.037 1.00 97.06 96 TRP A N 1
ATOM 792 C CA . TRP A 1 96 ? -6.515 -0.982 15.544 1.00 97.06 96 TRP A CA 1
ATOM 793 C C . TRP A 1 96 ? -5.694 -1.592 14.418 1.00 97.06 96 TRP A C 1
ATOM 795 O O . TRP A 1 96 ? -4.965 -2.555 14.624 1.00 97.06 96 TRP A O 1
ATOM 805 N N . GLU A 1 97 ? -5.781 -1.014 13.232 1.00 95.38 97 GLU A N 1
ATOM 806 C CA . GLU A 1 97 ? -5.057 -1.483 12.059 1.00 95.38 97 GLU A CA 1
ATOM 807 C C . GLU A 1 97 ? -3.817 -0.624 11.802 1.00 95.38 97 GLU A C 1
ATOM 809 O O . GLU A 1 97 ? -3.921 0.530 11.395 1.00 95.38 97 GLU A O 1
ATOM 814 N N . PHE A 1 98 ? -2.633 -1.189 11.989 1.00 91.69 98 PHE A N 1
ATOM 815 C CA . PHE A 1 98 ? -1.349 -0.550 11.746 1.00 91.69 98 PHE A CA 1
ATOM 816 C C . PHE A 1 98 ? -0.849 -0.871 10.332 1.00 91.69 98 PHE A C 1
ATOM 818 O O . PHE A 1 98 ? -0.370 -1.970 10.059 1.00 91.69 98 PHE A O 1
ATOM 825 N N . ASN A 1 99 ? -0.932 0.120 9.441 1.00 85.19 99 ASN A N 1
ATOM 826 C CA . ASN A 1 99 ? -0.349 0.060 8.092 1.00 85.19 99 ASN A CA 1
ATOM 827 C C . ASN A 1 99 ? 1.032 0.736 8.008 1.00 85.19 99 ASN A C 1
ATOM 829 O O . ASN A 1 99 ? 1.814 0.450 7.104 1.00 85.19 99 ASN A O 1
ATOM 833 N N . THR A 1 100 ? 1.316 1.635 8.950 1.00 79.69 100 THR A N 1
ATOM 834 C CA . THR A 1 100 ? 2.540 2.434 9.004 1.00 79.69 100 THR A CA 1
ATOM 835 C C . THR A 1 100 ? 3.031 2.486 10.446 1.00 79.69 100 THR A C 1
ATOM 837 O O . THR A 1 100 ? 2.232 2.578 11.381 1.00 79.69 100 THR A O 1
ATOM 840 N N . HIS A 1 101 ? 4.348 2.480 10.642 1.00 79.25 101 HIS A N 1
ATOM 841 C CA . HIS A 1 101 ? 4.945 2.672 11.959 1.00 79.25 101 HIS A CA 1
ATOM 842 C C . HIS A 1 101 ? 4.593 4.070 12.534 1.00 79.25 101 HIS A C 1
ATOM 844 O O . HIS A 1 101 ? 4.783 5.073 11.844 1.00 79.25 101 HIS A O 1
ATOM 850 N N . PRO A 1 102 ? 4.146 4.215 13.798 1.00 70.69 102 PRO A N 1
ATOM 851 C CA . PRO A 1 102 ? 3.755 5.518 14.364 1.00 70.69 102 PRO A CA 1
ATOM 852 C C . PRO A 1 102 ? 4.847 6.608 14.353 1.00 70.69 102 PRO A C 1
ATOM 854 O O . PRO A 1 102 ? 4.537 7.795 14.241 1.00 70.69 102 PRO A O 1
ATOM 857 N N . ASN A 1 103 ? 6.131 6.231 14.406 1.00 66.62 103 ASN A N 1
ATOM 858 C CA . ASN A 1 103 ? 7.269 7.165 14.266 1.00 66.62 103 ASN A CA 1
ATOM 859 C C . ASN A 1 103 ? 7.634 7.545 12.835 1.00 66.62 103 ASN A C 1
ATOM 861 O O . ASN A 1 103 ? 8.617 8.254 12.621 1.00 66.62 103 ASN A O 1
ATOM 865 N N . TYR A 1 104 ? 6.869 7.111 11.845 1.00 62.50 104 TYR A N 1
ATOM 866 C CA . TYR A 1 104 ? 7.206 7.345 10.451 1.00 62.50 104 TYR A CA 1
ATOM 867 C C . TYR A 1 104 ? 7.423 8.827 10.107 1.00 62.50 104 TYR A C 1
ATOM 869 O O . TYR A 1 104 ? 8.314 9.150 9.330 1.00 62.50 104 TYR A O 1
ATOM 877 N N . VAL A 1 105 ? 6.704 9.757 10.753 1.00 50.41 105 VAL A N 1
ATOM 878 C CA . VAL A 1 105 ? 6.944 11.208 10.591 1.00 50.41 105 VAL A CA 1
ATOM 879 C C . VAL A 1 105 ? 8.200 11.685 11.319 1.00 50.41 105 VAL A C 1
ATOM 881 O O . VAL A 1 105 ? 8.896 12.551 10.794 1.00 50.41 105 VAL A O 1
ATOM 884 N N . GLY A 1 106 ? 8.522 11.133 12.493 1.00 50.34 106 GLY A N 1
ATOM 885 C CA . GLY A 1 106 ? 9.745 11.470 13.237 1.00 50.34 106 GLY A CA 1
ATOM 886 C C . GLY A 1 106 ? 11.002 11.102 12.446 1.00 50.34 106 GLY A C 1
ATOM 887 O O . GLY A 1 106 ? 11.897 11.931 12.289 1.00 50.34 106 GLY A O 1
ATOM 888 N N . VAL A 1 107 ? 10.991 9.919 11.822 1.00 47.22 107 VAL A N 1
ATOM 889 C CA . VAL A 1 107 ? 12.037 9.461 10.891 1.00 47.22 107 VAL A CA 1
ATOM 890 C C . VAL A 1 107 ? 12.039 10.292 9.595 1.00 47.22 107 VAL A C 1
ATOM 892 O O . VAL A 1 107 ? 13.101 10.667 9.108 1.00 47.22 107 VAL A O 1
ATOM 895 N N . ARG A 1 108 ? 10.864 10.674 9.065 1.00 46.25 108 ARG A N 1
ATOM 896 C CA . ARG A 1 108 ? 10.718 11.496 7.840 1.00 46.25 108 ARG A CA 1
ATOM 897 C C . ARG A 1 108 ? 11.149 12.963 7.995 1.00 46.25 108 ARG A C 1
ATOM 899 O O . ARG A 1 108 ? 11.534 13.581 7.007 1.00 46.25 108 ARG A O 1
ATOM 906 N N . SER A 1 109 ? 11.029 13.542 9.190 1.00 43.81 109 SER A N 1
ATOM 907 C CA . SER A 1 109 ? 11.235 14.984 9.436 1.00 43.81 109 SER A CA 1
ATOM 908 C C . SER A 1 109 ? 12.504 15.320 10.223 1.00 43.81 109 SER A C 1
ATOM 910 O O . SER A 1 109 ? 12.796 16.500 10.404 1.00 43.81 109 SER A O 1
ATOM 912 N N . GLY A 1 110 ? 13.254 14.314 10.696 1.00 45.44 110 GLY A N 1
ATOM 913 C CA . GLY A 1 110 ? 14.436 14.511 11.545 1.00 45.44 110 GLY A CA 1
ATOM 914 C C . GLY A 1 110 ? 14.111 15.083 12.931 1.00 45.44 110 GLY A C 1
ATOM 915 O O . GLY A 1 110 ? 15.004 15.551 13.630 1.00 45.44 110 GLY A O 1
ATOM 916 N N . ASN A 1 111 ? 12.836 15.073 13.330 1.00 49.66 111 ASN A N 1
ATOM 917 C CA . ASN A 1 111 ? 12.345 15.767 14.514 1.00 49.66 111 ASN A CA 1
ATOM 918 C C . ASN A 1 111 ? 11.971 14.754 15.609 1.00 49.66 111 ASN A C 1
ATOM 920 O O . ASN A 1 111 ? 10.797 14.473 15.860 1.00 49.66 111 ASN A O 1
ATOM 924 N N . ILE A 1 112 ? 13.007 14.179 16.228 1.00 52.66 112 ILE A N 1
ATOM 925 C CA . ILE A 1 112 ? 12.945 13.048 17.175 1.00 52.66 112 ILE A CA 1
ATOM 926 C C . ILE A 1 112 ? 12.030 13.345 18.381 1.00 52.66 112 ILE A C 1
ATOM 928 O O . ILE A 1 112 ? 11.291 12.473 18.831 1.00 52.66 112 ILE A O 1
ATOM 932 N N . ALA A 1 113 ? 11.977 14.600 18.837 1.00 50.91 113 ALA A N 1
ATOM 933 C CA . ALA A 1 113 ? 11.139 15.002 19.970 1.00 50.91 113 ALA A CA 1
ATOM 934 C C . ALA A 1 113 ? 9.625 14.814 19.721 1.00 50.91 113 ALA A C 1
ATOM 936 O O . ALA A 1 113 ? 8.869 14.564 20.656 1.00 50.91 113 ALA A O 1
ATOM 937 N N . ASN A 1 114 ? 9.161 14.904 18.466 1.00 56.75 114 ASN A N 1
ATOM 938 C CA . ASN A 1 114 ? 7.747 14.692 18.133 1.00 56.75 114 ASN A CA 1
ATOM 939 C C . ASN A 1 114 ? 7.372 13.202 18.033 1.00 56.75 114 ASN A C 1
ATOM 941 O O . ASN A 1 114 ? 6.198 12.870 18.210 1.00 56.75 114 ASN A O 1
ATOM 945 N N . SER A 1 115 ? 8.330 12.306 17.758 1.00 61.50 115 SER A N 1
ATOM 946 C CA . SER A 1 115 ? 8.082 10.854 17.746 1.00 61.50 115 SER A CA 1
ATOM 947 C C . SER A 1 115 ? 7.778 10.318 19.141 1.00 61.50 115 SER A C 1
ATOM 949 O O . SER A 1 115 ? 6.807 9.579 19.302 1.00 61.50 115 SER A O 1
ATOM 951 N N . ASP A 1 116 ? 8.528 10.755 20.154 1.00 68.94 116 ASP A N 1
ATOM 952 C CA . ASP A 1 116 ? 8.364 10.265 21.528 1.00 68.94 116 ASP A CA 1
ATOM 953 C C . ASP A 1 116 ? 6.988 10.635 22.093 1.00 68.94 116 ASP A C 1
ATOM 955 O O . ASP A 1 116 ? 6.258 9.774 22.585 1.00 68.94 116 ASP A O 1
ATOM 959 N N . VAL A 1 117 ? 6.557 11.886 21.892 1.00 73.88 117 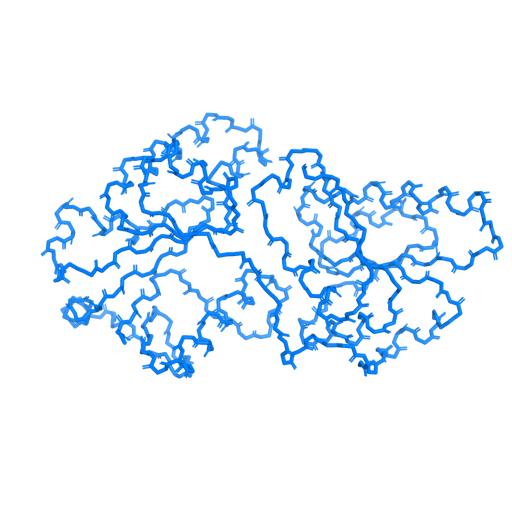VAL A N 1
ATOM 960 C CA . VAL A 1 117 ? 5.215 12.356 22.285 1.00 73.88 117 VAL A CA 1
ATOM 961 C C . VAL A 1 117 ? 4.107 11.571 21.572 1.00 73.88 117 VAL A C 1
ATOM 963 O O . VAL A 1 117 ? 3.044 11.308 22.145 1.00 73.88 117 VAL A O 1
ATOM 966 N N . ASN A 1 118 ? 4.322 11.188 20.310 1.00 80.94 118 ASN A N 1
ATOM 967 C CA . ASN A 1 118 ? 3.347 10.393 19.575 1.00 80.94 118 ASN A CA 1
ATOM 968 C C . ASN A 1 118 ? 3.266 8.973 20.146 1.00 80.94 118 ASN A C 1
ATOM 970 O O . ASN A 1 118 ? 2.165 8.533 20.473 1.00 80.94 118 ASN A O 1
ATOM 974 N N . ILE A 1 119 ? 4.397 8.289 20.355 1.00 84.62 119 ILE A N 1
ATOM 975 C CA . ILE A 1 119 ? 4.417 6.951 20.971 1.00 84.62 119 ILE A CA 1
ATOM 976 C C . ILE A 1 119 ? 3.774 6.975 22.350 1.00 84.62 119 ILE A C 1
ATOM 978 O O . ILE A 1 119 ? 2.932 6.127 22.634 1.00 84.62 119 ILE A O 1
ATOM 982 N N . GLU A 1 120 ? 4.102 7.952 23.195 1.00 88.69 120 GLU A N 1
ATOM 983 C CA . GLU A 1 120 ? 3.472 8.106 24.509 1.00 88.69 120 GLU A CA 1
ATOM 984 C C . GLU A 1 120 ? 1.951 8.207 24.396 1.00 88.69 120 GLU A C 1
ATOM 986 O O . GLU A 1 120 ? 1.215 7.616 25.190 1.00 88.69 120 GLU A O 1
ATOM 991 N N . ARG A 1 121 ? 1.452 8.904 23.368 1.00 89.94 121 ARG A N 1
ATOM 992 C CA . ARG A 1 121 ? 0.017 8.973 23.097 1.00 89.94 121 ARG A CA 1
ATOM 993 C C . ARG A 1 121 ? -0.549 7.620 22.680 1.00 89.94 121 ARG A C 1
ATOM 995 O O . ARG A 1 121 ? -1.620 7.267 23.166 1.00 89.94 121 ARG A O 1
ATOM 1002 N N . PHE A 1 122 ? 0.126 6.869 21.813 1.00 92.44 122 PHE A N 1
ATOM 1003 C CA . PHE A 1 122 ? -0.301 5.510 21.463 1.00 92.44 122 PHE A CA 1
ATOM 1004 C C . PHE A 1 122 ? -0.294 4.601 22.701 1.00 92.44 122 PHE A C 1
ATOM 1006 O O . PHE A 1 122 ? -1.340 4.041 23.016 1.00 92.44 122 PHE A O 1
ATOM 1013 N N . ARG A 1 123 ? 0.803 4.555 23.472 1.00 93.06 123 ARG A N 1
ATOM 1014 C CA . ARG A 1 123 ? 0.927 3.810 24.744 1.00 93.06 123 ARG A CA 1
ATOM 1015 C C . ARG A 1 123 ? -0.185 4.158 25.730 1.00 93.06 123 ARG A C 1
ATOM 1017 O O . ARG A 1 123 ? -0.796 3.274 26.319 1.00 93.06 123 ARG A O 1
ATOM 1024 N N . LYS A 1 124 ? -0.510 5.446 25.876 1.00 94.44 124 LYS A N 1
ATOM 1025 C CA . LYS A 1 124 ? -1.575 5.918 26.774 1.00 94.44 124 LYS A CA 1
ATOM 1026 C C . LYS A 1 124 ? -2.952 5.340 26.432 1.00 94.44 124 LYS A C 1
ATOM 1028 O O . LYS A 1 124 ? -3.751 5.114 27.340 1.00 94.44 124 LYS A O 1
ATOM 1033 N N . TYR A 1 125 ? -3.262 5.158 25.148 1.00 95.50 125 TYR A N 1
ATOM 1034 C CA . TYR A 1 125 ? -4.567 4.660 24.692 1.00 95.50 125 TYR A CA 1
ATOM 1035 C C . TYR A 1 125 ? -4.557 3.175 24.305 1.00 95.50 125 TYR A C 1
ATOM 1037 O O . TYR A 1 125 ? -5.633 2.606 24.137 1.00 95.50 125 TYR A O 1
ATOM 1045 N N . ALA A 1 126 ? -3.380 2.551 24.206 1.00 95.88 126 ALA A N 1
ATOM 1046 C CA . ALA A 1 126 ? -3.189 1.145 23.864 1.00 95.88 126 ALA A CA 1
ATOM 1047 C C . ALA A 1 126 ? -4.008 0.166 24.725 1.00 95.88 126 ALA A C 1
ATOM 1049 O O . ALA A 1 126 ? -4.554 -0.769 24.146 1.00 95.88 126 ALA A O 1
ATOM 1050 N N . PRO A 1 127 ? -4.225 0.387 26.043 1.00 96.12 127 PRO A N 1
ATOM 1051 C CA . PRO A 1 127 ? -5.096 -0.485 26.838 1.00 96.12 127 PRO A CA 1
ATOM 1052 C C . PRO A 1 127 ? -6.555 -0.545 26.358 1.00 96.12 127 PRO A C 1
ATOM 1054 O O . PRO A 1 127 ? -7.302 -1.418 26.785 1.00 96.12 127 PRO A O 1
ATOM 1057 N N . GLY A 1 128 ? -6.983 0.398 25.513 1.00 95.25 128 GLY A N 1
ATOM 1058 C CA . GLY A 1 128 ? -8.310 0.408 24.907 1.00 95.25 128 GLY A CA 1
ATOM 1059 C C . GLY A 1 128 ? -8.405 -0.362 23.589 1.00 95.25 128 GLY A C 1
ATOM 1060 O O . GLY A 1 128 ? -9.507 -0.468 23.057 1.00 95.25 128 GLY A O 1
ATOM 1061 N N . CYS A 1 129 ? -7.285 -0.851 23.055 1.00 97.12 129 CYS A N 1
ATOM 1062 C CA . CYS A 1 129 ? -7.227 -1.697 21.870 1.00 97.12 129 CYS A CA 1
ATOM 1063 C C . CYS A 1 129 ? -7.417 -3.164 22.272 1.00 97.12 129 CYS A C 1
ATOM 1065 O O . CYS A 1 129 ? -6.638 -3.694 23.063 1.00 97.12 129 CYS A O 1
ATOM 1067 N N . ASP A 1 130 ? -8.437 -3.819 21.718 1.00 97.38 130 ASP A N 1
ATOM 1068 C CA . ASP A 1 130 ? -8.714 -5.233 21.988 1.00 97.38 130 ASP A CA 1
ATOM 1069 C C . ASP A 1 130 ? -7.963 -6.157 21.009 1.00 97.38 130 ASP A C 1
ATOM 1071 O O . ASP A 1 130 ? -7.608 -7.282 21.367 1.00 97.38 130 ASP A O 1
ATOM 1075 N N . LEU A 1 131 ? -7.702 -5.679 19.785 1.00 98.00 131 LEU A N 1
ATOM 1076 C CA . LEU A 1 131 ? -6.951 -6.381 18.742 1.00 98.00 131 LEU A CA 1
ATOM 1077 C C . LEU A 1 131 ? -6.176 -5.385 17.871 1.00 98.00 131 LEU A C 1
ATOM 1079 O O . LEU A 1 131 ? -6.775 -4.506 17.250 1.00 98.00 131 LEU A O 1
ATOM 1083 N N . ALA A 1 132 ? -4.862 -5.568 17.756 1.00 97.81 132 ALA A N 1
ATOM 1084 C CA . ALA A 1 132 ? -4.069 -4.897 16.733 1.00 97.81 132 ALA A CA 1
ATOM 1085 C C . ALA A 1 132 ? -3.918 -5.784 15.490 1.00 97.81 132 ALA A C 1
ATOM 1087 O O . ALA A 1 132 ? -3.555 -6.952 15.602 1.00 97.81 132 ALA A O 1
ATOM 1088 N N . VAL A 1 133 ? -4.154 -5.222 14.309 1.00 97.25 133 VAL A N 1
ATOM 1089 C CA . VAL A 1 133 ? -3.860 -5.841 13.010 1.00 97.25 133 VAL A CA 1
ATOM 1090 C C . VAL A 1 133 ? -2.643 -5.135 12.429 1.00 97.25 133 VAL A C 1
ATOM 1092 O O . VAL A 1 133 ? -2.667 -3.917 12.288 1.00 97.25 133 VAL A O 1
ATOM 1095 N N . CYS A 1 134 ? -1.573 -5.865 12.134 1.00 95.12 134 CYS A N 1
ATOM 1096 C CA . CYS A 1 134 ? -0.314 -5.310 11.630 1.00 95.12 134 CYS A CA 1
ATOM 1097 C C . CYS A 1 134 ? 0.031 -5.908 10.268 1.00 95.12 134 CYS A C 1
ATOM 1099 O O . CYS A 1 134 ? -0.188 -7.094 10.040 1.00 95.12 134 CYS A O 1
ATOM 1101 N N . VAL A 1 135 ? 0.624 -5.103 9.386 1.00 92.50 135 VAL A N 1
ATOM 1102 C CA . VAL A 1 135 ? 0.995 -5.542 8.028 1.00 92.50 135 VAL A CA 1
ATOM 1103 C C . VAL A 1 135 ? 2.309 -6.330 7.942 1.00 92.50 135 VAL A C 1
ATOM 1105 O O . VAL A 1 135 ? 2.648 -6.845 6.879 1.00 92.50 135 VAL A O 1
ATOM 1108 N N . SER A 1 136 ? 3.069 -6.416 9.033 1.00 91.94 136 SER A N 1
ATOM 1109 C CA . SER A 1 136 ? 4.355 -7.116 9.093 1.00 91.94 136 SER A CA 1
ATOM 1110 C C . SER A 1 136 ? 4.661 -7.590 10.514 1.00 91.94 136 SER A C 1
ATOM 1112 O O . SER A 1 136 ? 4.135 -7.035 11.485 1.00 91.94 136 SER A O 1
ATOM 1114 N N . ASP A 1 137 ? 5.534 -8.593 10.632 1.00 93.00 137 ASP A N 1
ATOM 1115 C CA . ASP A 1 137 ? 5.999 -9.101 11.927 1.00 93.00 137 ASP A CA 1
ATOM 1116 C C . ASP A 1 137 ? 6.764 -8.029 12.710 1.00 93.00 137 ASP A C 1
ATOM 1118 O O . ASP A 1 137 ? 6.457 -7.794 13.873 1.00 93.00 137 ASP A O 1
ATOM 1122 N N . ALA A 1 138 ? 7.651 -7.276 12.054 1.00 90.19 138 ALA A N 1
ATOM 1123 C CA . ALA A 1 138 ? 8.388 -6.181 12.689 1.00 90.19 138 ALA A CA 1
ATOM 1124 C C . ALA A 1 138 ? 7.460 -5.113 13.297 1.00 90.19 138 ALA A C 1
ATOM 1126 O O . ALA A 1 138 ? 7.719 -4.578 14.376 1.00 90.19 138 ALA A O 1
ATOM 1127 N N . LEU A 1 139 ? 6.345 -4.800 12.624 1.00 90.81 139 LEU A N 1
ATOM 1128 C CA . LEU A 1 139 ? 5.356 -3.867 13.159 1.00 90.81 139 LEU A CA 1
ATOM 1129 C C . LEU A 1 139 ? 4.563 -4.480 14.316 1.00 90.81 139 LEU A C 1
ATOM 1131 O O . LEU A 1 139 ? 4.236 -3.774 15.268 1.00 90.81 139 LEU A O 1
ATOM 1135 N N . ALA A 1 140 ? 4.277 -5.781 14.260 1.00 94.19 140 ALA A N 1
ATOM 1136 C CA . ALA A 1 140 ? 3.650 -6.489 15.368 1.00 94.19 140 ALA A CA 1
ATOM 1137 C C . ALA A 1 140 ? 4.550 -6.540 16.607 1.00 94.19 140 ALA A C 1
ATOM 1139 O O . ALA A 1 140 ? 4.052 -6.331 17.713 1.00 94.19 140 ALA A O 1
ATOM 1140 N N . ASP A 1 141 ? 5.852 -6.752 16.435 1.00 93.50 141 ASP A N 1
ATOM 1141 C CA . ASP A 1 141 ? 6.826 -6.748 17.527 1.00 93.50 141 ASP A CA 1
ATOM 1142 C C . ASP A 1 141 ? 6.914 -5.364 18.165 1.00 93.50 141 ASP A C 1
ATOM 1144 O O . ASP A 1 141 ? 6.712 -5.243 19.373 1.00 93.50 141 ASP A O 1
ATOM 1148 N N . PHE A 1 142 ? 7.013 -4.300 17.359 1.00 91.38 142 PHE A N 1
ATOM 1149 C CA . PHE A 1 142 ? 6.893 -2.927 17.859 1.00 91.38 142 PHE A CA 1
ATOM 1150 C C . PHE A 1 142 ? 5.593 -2.712 18.656 1.00 91.38 142 PHE A C 1
ATOM 1152 O O . PHE A 1 142 ? 5.599 -2.161 19.755 1.00 91.38 142 PHE A O 1
ATOM 1159 N N . VAL A 1 143 ? 4.446 -3.152 18.134 1.00 93.75 143 VAL A N 1
ATOM 1160 C CA . VAL A 1 143 ? 3.154 -2.983 18.815 1.00 93.75 143 VAL A CA 1
ATOM 1161 C C . VAL A 1 143 ? 3.106 -3.734 20.156 1.00 93.75 143 VAL A C 1
ATOM 1163 O O . VAL A 1 143 ? 2.545 -3.219 21.130 1.00 93.75 143 VAL A O 1
ATOM 1166 N N . ARG A 1 144 ? 3.708 -4.923 20.241 1.00 95.19 144 ARG A N 1
ATOM 1167 C CA . ARG A 1 144 ? 3.768 -5.708 21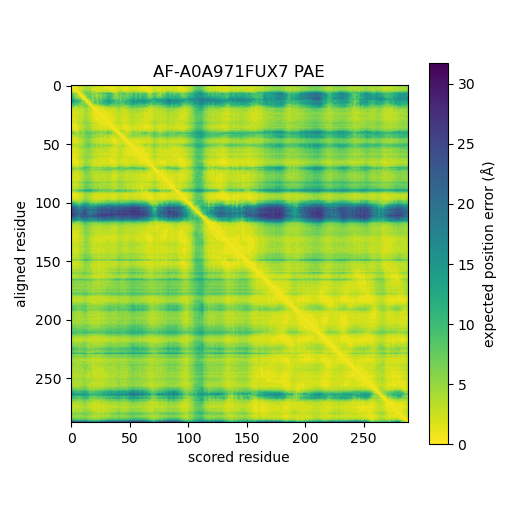.483 1.00 95.19 144 ARG A CA 1
ATOM 1168 C C . ARG A 1 144 ? 4.726 -5.098 22.495 1.00 95.19 144 ARG A C 1
ATOM 1170 O O . ARG A 1 144 ? 4.339 -4.898 23.646 1.00 95.19 144 ARG A O 1
ATOM 1177 N N . GLU A 1 145 ? 5.948 -4.817 22.067 1.00 93.44 145 GLU A N 1
ATOM 1178 C CA . GLU A 1 145 ? 7.059 -4.417 22.931 1.00 93.44 145 GLU A CA 1
ATOM 1179 C C . GLU A 1 145 ? 6.947 -2.951 23.341 1.00 93.44 145 GLU A C 1
ATOM 1181 O O . GLU A 1 145 ? 7.046 -2.621 24.522 1.00 93.44 145 GLU A O 1
ATOM 1186 N N . GLU A 1 146 ? 6.650 -2.076 22.381 1.00 91.06 146 GLU A N 1
ATOM 1187 C CA . GLU A 1 146 ? 6.652 -0.635 22.605 1.00 91.06 146 GLU A CA 1
ATOM 1188 C C . GLU A 1 146 ? 5.278 -0.100 22.993 1.00 91.06 146 GLU A C 1
ATOM 1190 O O . GLU A 1 146 ? 5.198 0.805 23.821 1.00 91.06 146 GLU A O 1
ATOM 1195 N N . LEU A 1 147 ? 4.179 -0.622 22.435 1.00 92.62 147 LEU A N 1
ATOM 1196 C CA . LEU A 1 147 ? 2.831 -0.140 22.782 1.00 92.62 147 LEU A CA 1
ATOM 1197 C C . LEU A 1 147 ? 2.142 -0.969 23.872 1.00 92.62 147 LEU A C 1
ATOM 1199 O O . LEU A 1 147 ? 1.163 -0.497 24.454 1.00 92.62 147 LEU A O 1
ATOM 1203 N N . GLY A 1 148 ? 2.638 -2.172 24.170 1.00 94.56 148 GLY A N 1
ATOM 1204 C CA . GLY A 1 148 ? 2.068 -3.057 25.187 1.00 94.56 148 GLY A CA 1
ATOM 1205 C C . GLY A 1 148 ? 0.751 -3.729 24.779 1.00 94.56 148 GLY A C 1
ATOM 1206 O O . GLY A 1 148 ? 0.029 -4.225 25.649 1.00 94.56 148 GLY A O 1
ATOM 1207 N N . ILE A 1 149 ? 0.409 -3.750 23.483 1.00 95.94 149 ILE A N 1
ATOM 1208 C CA . ILE A 1 149 ? -0.801 -4.422 22.984 1.00 95.94 149 ILE A CA 1
ATOM 1209 C C . ILE A 1 149 ? -0.486 -5.908 22.793 1.00 95.94 149 ILE A C 1
ATOM 1211 O O . ILE A 1 149 ? 0.363 -6.276 21.989 1.00 95.94 149 ILE A O 1
ATOM 1215 N N . ARG A 1 150 ? -1.170 -6.779 23.543 1.00 89.06 150 ARG A N 1
ATOM 1216 C CA . ARG A 1 150 ? -0.852 -8.219 23.579 1.00 89.06 150 ARG A CA 1
ATOM 1217 C C . ARG A 1 150 ? -1.493 -9.012 22.446 1.00 89.06 150 ARG A C 1
ATOM 1219 O O . ARG A 1 150 ? -0.862 -9.905 21.888 1.00 89.06 150 ARG A O 1
ATOM 1226 N N . THR A 1 151 ? -2.743 -8.700 22.120 1.00 97.50 151 THR A N 1
ATOM 1227 C CA . THR A 1 151 ? -3.485 -9.397 21.068 1.00 97.50 151 THR A CA 1
ATOM 1228 C C . THR A 1 151 ? -3.159 -8.751 19.730 1.00 97.50 151 THR A C 1
ATOM 1230 O O . THR A 1 151 ? -3.685 -7.686 19.403 1.00 97.50 151 THR A O 1
ATOM 1233 N N . VAL A 1 152 ? -2.269 -9.387 18.971 1.00 97.69 152 VAL A N 1
ATOM 1234 C CA . VAL A 1 152 ? -1.801 -8.879 17.680 1.00 97.69 152 VAL A CA 1
ATOM 1235 C C . VAL A 1 152 ? -1.937 -9.957 16.617 1.00 97.69 152 VAL A C 1
ATOM 1237 O O . VAL A 1 152 ? -1.447 -11.071 16.803 1.00 97.69 152 VAL A O 1
ATOM 1240 N N . LEU A 1 153 ? -2.576 -9.601 15.507 1.00 97.81 153 LEU A N 1
ATOM 1241 C CA . LEU A 1 153 ? -2.698 -10.402 14.298 1.00 97.81 153 LEU A CA 1
ATOM 1242 C C . LEU A 1 153 ? -1.840 -9.772 13.198 1.00 97.81 153 LEU A C 1
ATOM 1244 O O . LEU A 1 153 ? -1.947 -8.574 12.943 1.00 97.81 153 LEU A O 1
ATOM 1248 N N . VAL A 1 154 ? -1.016 -10.580 12.533 1.00 96.75 154 VAL A N 1
ATOM 1249 C CA . VAL A 1 154 ? -0.256 -10.145 11.356 1.00 96.75 154 VAL A CA 1
ATOM 1250 C C . VAL A 1 154 ? -1.027 -10.547 10.107 1.00 96.75 154 VAL A C 1
ATOM 1252 O O . VAL A 1 154 ? -1.286 -11.729 9.891 1.00 96.75 154 VAL A O 1
ATOM 1255 N N . VAL A 1 155 ? -1.414 -9.557 9.307 1.00 94.81 155 VAL A N 1
ATOM 1256 C CA . VAL A 1 155 ? -2.053 -9.741 8.001 1.00 94.81 155 VAL A CA 1
ATOM 1257 C C . VAL A 1 155 ? -1.289 -8.877 7.004 1.00 94.81 155 VAL A C 1
ATOM 1259 O O . VAL A 1 155 ? -1.467 -7.657 7.020 1.00 94.81 155 VAL A O 1
ATOM 1262 N N . PRO A 1 156 ? -0.411 -9.460 6.168 1.00 92.75 156 PRO A N 1
ATOM 1263 C CA . PRO A 1 156 ? 0.306 -8.684 5.171 1.00 92.75 156 PRO A CA 1
ATOM 1264 C C . PRO A 1 156 ? -0.664 -8.070 4.162 1.00 92.75 156 PRO A C 1
ATOM 1266 O O . PRO A 1 156 ? -1.799 -8.524 3.999 1.00 92.75 156 PRO A O 1
ATOM 1269 N N . ASN A 1 157 ? -0.194 -7.044 3.455 1.00 91.81 157 ASN A N 1
ATOM 1270 C CA . ASN A 1 157 ? -0.899 -6.581 2.270 1.00 91.81 157 ASN A CA 1
ATOM 1271 C C . ASN A 1 157 ? -0.973 -7.704 1.219 1.00 91.81 157 ASN A C 1
ATOM 1273 O O . ASN A 1 157 ? -0.249 -8.696 1.282 1.00 91.81 157 ASN A O 1
ATOM 1277 N N . GLY A 1 158 ? -1.865 -7.537 0.249 1.00 91.75 158 GLY A N 1
ATOM 1278 C CA . GLY A 1 158 ? -2.044 -8.471 -0.855 1.00 91.75 158 GLY A CA 1
ATOM 1279 C C . GLY A 1 158 ? -2.362 -7.734 -2.148 1.00 91.75 158 GLY A C 1
ATOM 1280 O O . GLY A 1 158 ? -2.585 -6.522 -2.135 1.00 91.75 158 GLY A O 1
ATOM 1281 N N . SER A 1 159 ? -2.367 -8.482 -3.247 1.00 92.75 159 SER A N 1
ATOM 1282 C CA . SER A 1 159 ? -2.825 -7.997 -4.549 1.00 92.75 159 SER A CA 1
ATOM 1283 C C . SER A 1 159 ? -4.298 -8.344 -4.762 1.00 92.75 159 SER A C 1
ATOM 1285 O O . SER A 1 159 ? -4.825 -9.234 -4.091 1.00 92.75 159 SER A O 1
ATOM 1287 N N . ASP A 1 160 ? -4.953 -7.649 -5.691 1.00 92.00 160 ASP A N 1
ATOM 1288 C CA . ASP A 1 160 ? -6.282 -8.021 -6.177 1.00 92.00 160 ASP A CA 1
ATOM 1289 C C . ASP A 1 160 ? -6.132 -9.090 -7.276 1.00 92.00 160 ASP A C 1
ATOM 1291 O O . ASP A 1 160 ? -5.709 -8.751 -8.385 1.00 92.00 160 ASP A O 1
ATOM 1295 N N . PRO A 1 161 ? -6.465 -10.365 -7.002 1.00 86.06 161 PRO A N 1
ATOM 1296 C CA . PRO A 1 161 ? -6.277 -11.450 -7.962 1.00 86.06 161 PRO A CA 1
ATOM 1297 C C . PRO A 1 161 ? -7.240 -11.373 -9.155 1.00 86.06 161 PRO A C 1
ATOM 1299 O O . PRO A 1 161 ? -6.992 -12.021 -10.167 1.00 86.06 161 PRO A O 1
ATOM 1302 N N . ASP A 1 162 ? -8.328 -10.598 -9.054 1.00 90.62 162 ASP A N 1
ATOM 1303 C CA . ASP A 1 162 ? -9.246 -10.377 -10.177 1.00 90.62 162 ASP A CA 1
ATOM 1304 C C . ASP A 1 162 ? -8.676 -9.347 -11.169 1.00 90.62 162 ASP A C 1
ATOM 1306 O O . ASP A 1 162 ? -9.121 -9.265 -12.317 1.00 90.62 162 ASP A O 1
ATOM 1310 N N . LEU A 1 163 ? -7.720 -8.527 -10.717 1.00 93.94 163 LEU A N 1
ATOM 1311 C CA . LEU A 1 163 ? -7.155 -7.417 -11.480 1.00 93.94 163 LEU A CA 1
ATOM 1312 C C . LEU A 1 163 ? -5.724 -7.686 -11.945 1.00 93.94 163 LEU A C 1
ATOM 1314 O O . LEU A 1 163 ? -5.400 -7.339 -13.076 1.00 93.94 163 LEU A O 1
ATOM 1318 N N . PHE A 1 164 ? -4.879 -8.265 -11.091 1.00 95.75 164 PHE A N 1
ATOM 1319 C CA . PHE A 1 164 ? -3.484 -8.571 -11.397 1.00 95.75 164 PHE A CA 1
ATOM 1320 C C . PHE A 1 164 ? -3.319 -10.069 -11.622 1.00 95.75 164 PHE A C 1
ATOM 1322 O O . PHE A 1 164 ? -3.370 -10.864 -10.683 1.00 95.75 164 PHE A O 1
ATOM 1329 N N . TYR A 1 165 ? -3.095 -10.441 -12.875 1.00 95.81 165 TYR A N 1
ATOM 1330 C CA . TYR A 1 165 ? -2.761 -11.796 -13.297 1.00 95.81 165 TYR A CA 1
ATOM 1331 C C . TYR A 1 165 ? -1.822 -11.733 -14.519 1.00 95.81 165 TYR A C 1
ATOM 1333 O O . TYR A 1 165 ? -1.600 -10.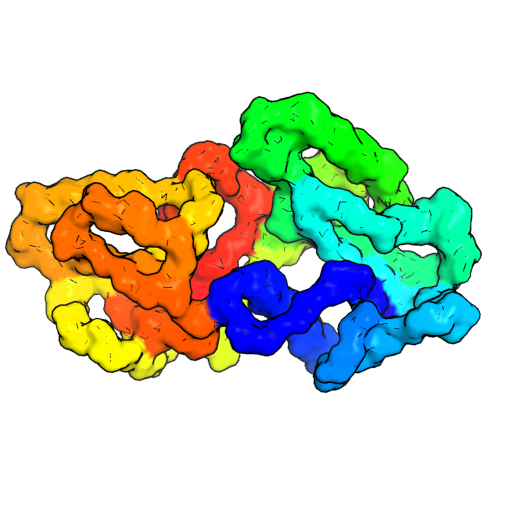651 -15.061 1.00 95.81 165 TYR A O 1
ATOM 1341 N N . PRO A 1 166 ? -1.185 -12.837 -14.940 1.00 95.00 166 PRO A N 1
ATOM 1342 C CA . PRO A 1 166 ? -0.381 -12.847 -16.166 1.00 95.00 166 PRO A CA 1
ATOM 1343 C C . PRO A 1 166 ? -1.225 -12.601 -17.432 1.00 95.00 166 PRO A C 1
ATOM 1345 O O . PRO A 1 166 ? -2.446 -12.660 -17.394 1.00 95.00 166 PRO A O 1
ATOM 1348 N N . ASP A 1 167 ? -0.585 -12.384 -18.581 1.00 90.25 167 ASP A N 1
ATOM 1349 C CA . ASP A 1 167 ? -1.242 -12.393 -19.905 1.00 90.25 167 ASP A CA 1
ATOM 1350 C C . ASP A 1 167 ? -2.224 -11.237 -20.212 1.00 90.25 167 ASP A C 1
ATOM 1352 O O . ASP A 1 167 ? -3.078 -11.354 -21.092 1.00 90.25 167 ASP A O 1
ATOM 1356 N N . HIS A 1 168 ? -2.095 -10.079 -19.553 1.00 96.75 168 HIS A N 1
ATOM 1357 C CA . HIS A 1 168 ? -2.783 -8.867 -20.021 1.00 96.75 168 HIS A CA 1
ATOM 1358 C C . HIS A 1 168 ? -2.198 -8.349 -21.340 1.00 96.75 168 HIS A C 1
ATOM 1360 O O . HIS A 1 168 ? -0.986 -8.368 -21.554 1.00 96.75 168 HIS A O 1
ATOM 1366 N N . GLU A 1 169 ? -3.043 -7.752 -22.179 1.00 96.38 169 GLU A N 1
ATOM 1367 C CA . GLU A 1 169 ? -2.578 -6.996 -23.343 1.00 96.38 169 GLU A CA 1
ATOM 1368 C C . GLU A 1 169 ? -1.738 -5.779 -22.907 1.00 96.38 169 GLU A C 1
ATOM 1370 O O . GLU A 1 169 ? -2.213 -4.964 -22.102 1.00 96.38 169 GLU A O 1
ATOM 1375 N N . PRO A 1 170 ? -0.506 -5.621 -23.428 1.00 96.56 170 PRO A N 1
ATOM 1376 C CA . PRO A 1 170 ? 0.325 -4.459 -23.156 1.00 96.56 170 PRO A CA 1
ATOM 1377 C C . PRO A 1 170 ? -0.355 -3.145 -23.533 1.00 96.56 170 PRO A C 1
ATOM 1379 O O . PRO A 1 170 ? -0.964 -3.014 -24.599 1.00 96.56 170 PRO A O 1
ATOM 1382 N N . VAL A 1 171 ? -0.177 -2.109 -22.712 1.00 97.00 171 VAL A N 1
ATOM 1383 C CA . VAL A 1 171 ? -0.620 -0.760 -23.093 1.00 97.00 171 VAL A CA 1
ATOM 1384 C C . VAL A 1 171 ? 0.083 -0.304 -24.377 1.00 97.00 171 VAL A C 1
ATOM 1386 O O . VAL A 1 171 ? 1.280 -0.522 -24.565 1.00 97.00 171 VAL A O 1
ATOM 1389 N N . ALA A 1 172 ? -0.626 0.425 -25.244 1.00 97.00 172 ALA A N 1
ATOM 1390 C CA . ALA A 1 172 ? -0.095 0.850 -26.547 1.00 97.00 172 ALA A CA 1
ATOM 1391 C C . ALA A 1 172 ? 1.227 1.641 -26.454 1.00 97.00 172 ALA A C 1
ATOM 1393 O O . ALA A 1 172 ? 2.060 1.584 -27.355 1.00 97.00 172 ALA A O 1
ATOM 1394 N N . ARG A 1 173 ? 1.459 2.349 -25.339 1.00 96.06 173 ARG A N 1
ATOM 1395 C CA . ARG A 1 173 ? 2.706 3.095 -25.092 1.00 96.06 173 ARG A CA 1
ATOM 1396 C C . ARG A 1 173 ? 3.944 2.197 -24.979 1.00 96.06 173 ARG A C 1
ATOM 1398 O O . ARG A 1 173 ? 5.048 2.690 -25.186 1.00 96.06 173 ARG A O 1
ATOM 1405 N N . MET A 1 174 ? 3.769 0.906 -24.695 1.00 97.56 174 MET A N 1
ATOM 1406 C CA . MET A 1 174 ? 4.859 -0.066 -24.589 1.00 97.56 174 MET A CA 1
ATOM 1407 C C . MET A 1 174 ? 5.281 -0.672 -25.934 1.00 97.56 174 MET A C 1
ATOM 1409 O O . MET A 1 174 ? 6.300 -1.352 -25.996 1.00 97.56 174 MET A O 1
ATOM 1413 N N . GLN A 1 175 ? 4.585 -0.365 -27.037 1.00 96.25 175 GLN A N 1
ATOM 1414 C CA . GLN A 1 175 ? 4.943 -0.865 -28.374 1.00 96.25 175 GLN A CA 1
ATOM 1415 C C . GLN A 1 175 ? 6.361 -0.469 -28.817 1.00 96.25 175 GLN A C 1
ATOM 1417 O O . GLN A 1 175 ? 7.005 -1.211 -29.547 1.00 96.25 175 GLN A O 1
ATOM 1422 N N . ALA A 1 176 ? 6.880 0.674 -28.358 1.00 95.88 176 ALA A N 1
ATOM 1423 C CA . ALA A 1 176 ? 8.244 1.110 -28.673 1.00 95.88 176 ALA A CA 1
ATOM 1424 C C . ALA A 1 176 ? 9.343 0.305 -27.942 1.00 95.88 176 ALA A C 1
ATOM 1426 O O . ALA A 1 176 ? 10.526 0.498 -28.219 1.00 95.88 176 ALA A O 1
ATOM 1427 N N . PHE A 1 177 ? 8.964 -0.579 -27.013 1.00 97.56 177 PHE A N 1
ATOM 1428 C CA . PHE A 1 177 ? 9.864 -1.292 -26.103 1.00 97.56 177 PHE A CA 1
ATOM 1429 C C . PHE A 1 177 ? 9.757 -2.819 -26.226 1.00 97.56 177 PHE A C 1
ATOM 1431 O O . PHE A 1 177 ? 10.254 -3.534 -25.362 1.00 97.56 177 PHE A O 1
ATOM 1438 N N . THR A 1 178 ? 9.141 -3.339 -27.292 1.00 96.06 178 THR A N 1
ATOM 1439 C CA . THR A 1 178 ? 8.966 -4.792 -27.498 1.00 96.06 178 THR A CA 1
ATOM 1440 C C . THR A 1 178 ? 10.284 -5.550 -27.649 1.00 96.06 178 THR A C 1
ATOM 1442 O O . THR A 1 178 ? 10.357 -6.724 -27.314 1.00 96.06 178 THR A O 1
ATOM 1445 N N . ASP A 1 179 ? 11.330 -4.875 -28.132 1.00 95.62 179 ASP A N 1
ATOM 1446 C CA . ASP A 1 179 ? 12.676 -5.444 -28.291 1.00 95.62 179 ASP A CA 1
ATOM 1447 C C . ASP A 1 179 ? 13.598 -5.143 -27.094 1.00 95.62 179 ASP A C 1
ATOM 1449 O O . ASP A 1 179 ? 14.808 -5.382 -27.166 1.00 95.62 179 ASP A O 1
ATOM 1453 N N . SER A 1 180 ? 13.065 -4.530 -26.036 1.00 97.50 180 SER A N 1
ATOM 1454 C CA . SER A 1 180 ? 13.812 -4.152 -24.838 1.00 97.50 180 SER A CA 1
ATOM 1455 C C . SER A 1 180 ? 13.565 -5.149 -23.715 1.00 97.50 180 SER A C 1
ATOM 1457 O O . SER A 1 180 ? 12.468 -5.672 -23.569 1.00 97.50 180 SER A O 1
ATOM 1459 N N . PHE A 1 181 ? 14.580 -5.344 -22.878 1.00 98.06 181 PHE A N 1
ATOM 1460 C CA . PHE A 1 181 ? 14.396 -5.895 -21.543 1.00 98.06 181 PHE A CA 1
ATOM 1461 C C . PHE A 1 181 ? 13.881 -4.778 -20.628 1.00 98.06 181 PHE A C 1
ATOM 1463 O O . PHE A 1 181 ? 14.586 -3.788 -20.389 1.00 98.06 181 PHE A O 1
ATOM 1470 N N . ASN A 1 182 ? 12.648 -4.908 -20.156 1.00 98.50 182 ASN A N 1
ATOM 1471 C CA . ASN A 1 182 ? 11.891 -3.849 -19.506 1.00 98.50 182 ASN A CA 1
ATOM 1472 C C . ASN A 1 182 ? 11.864 -4.049 -17.989 1.00 98.50 182 ASN A C 1
ATOM 1474 O O . ASN A 1 182 ? 11.401 -5.061 -17.462 1.00 98.50 182 ASN A O 1
ATOM 1478 N N . VAL A 1 183 ? 12.360 -3.047 -17.269 1.00 98.69 183 VAL A N 1
ATOM 1479 C CA . VAL A 1 183 ? 12.477 -3.050 -15.810 1.00 98.69 183 VAL A CA 1
ATOM 1480 C C . VAL A 1 183 ? 11.574 -1.966 -15.243 1.00 98.69 183 VAL A C 1
ATOM 1482 O O . VAL A 1 183 ? 11.741 -0.794 -15.568 1.00 98.69 183 VAL A O 1
ATOM 1485 N N . VAL A 1 184 ? 10.634 -2.314 -14.370 1.00 98.56 184 VAL A N 1
ATOM 1486 C CA . VAL A 1 184 ? 9.633 -1.372 -13.856 1.00 98.56 184 VAL A CA 1
ATOM 1487 C C . VAL A 1 184 ? 9.832 -1.044 -12.386 1.00 98.56 184 VAL A C 1
ATOM 1489 O O . VAL A 1 184 ? 10.121 -1.902 -11.558 1.00 98.56 184 VAL A O 1
ATOM 1492 N N . TRP A 1 185 ? 9.597 0.213 -12.033 1.00 98.00 185 TRP A N 1
ATOM 1493 C CA . TRP A 1 185 ? 9.332 0.634 -10.666 1.00 98.00 185 TRP A CA 1
ATOM 1494 C C . TRP A 1 185 ? 8.029 1.436 -10.638 1.00 98.00 185 TRP A C 1
ATOM 1496 O O . TRP A 1 185 ? 7.857 2.388 -11.399 1.00 98.00 185 TRP A O 1
ATOM 1506 N N . ILE A 1 186 ? 7.116 1.062 -9.740 1.00 95.56 186 ILE A N 1
ATOM 1507 C CA . ILE A 1 186 ? 5.834 1.738 -9.530 1.00 95.56 186 ILE A CA 1
ATOM 1508 C C . ILE A 1 186 ? 5.814 2.360 -8.136 1.00 95.56 186 ILE A C 1
ATOM 1510 O O . ILE A 1 186 ? 6.048 1.668 -7.144 1.00 95.56 186 ILE A O 1
ATOM 1514 N N . GLY A 1 187 ? 5.530 3.654 -8.016 1.00 92.12 187 GLY A N 1
ATOM 1515 C CA . GLY A 1 187 ? 5.434 4.333 -6.722 1.00 92.12 187 GLY A CA 1
ATOM 1516 C C . GLY A 1 187 ? 5.369 5.854 -6.824 1.00 92.12 187 GLY A C 1
ATOM 1517 O O . GLY A 1 187 ? 5.439 6.427 -7.903 1.00 92.12 187 GLY A O 1
ATOM 1518 N N . SER A 1 188 ? 5.245 6.536 -5.685 1.00 89.50 188 SER A N 1
ATOM 1519 C CA . SER A 1 188 ? 5.271 8.003 -5.642 1.00 89.50 188 SER A CA 1
ATOM 1520 C C . SER A 1 188 ? 6.664 8.523 -5.297 1.00 89.50 188 SER A C 1
ATOM 1522 O O . SER A 1 188 ? 7.294 8.047 -4.354 1.00 89.50 188 SER A O 1
ATOM 1524 N N . GLY A 1 189 ? 7.115 9.557 -6.009 1.00 86.44 189 GLY A N 1
ATOM 1525 C CA . GLY A 1 189 ? 8.349 10.279 -5.692 1.00 86.44 189 GLY A CA 1
ATOM 1526 C C . GLY A 1 189 ? 8.287 11.126 -4.412 1.00 86.44 189 GLY A C 1
ATOM 1527 O O . GLY A 1 189 ? 9.323 11.586 -3.934 1.00 86.44 189 GLY A O 1
ATOM 1528 N N . LYS A 1 190 ? 7.104 11.307 -3.798 1.00 84.00 190 LYS A N 1
ATOM 1529 C CA . LYS A 1 190 ? 6.983 11.921 -2.454 1.00 84.00 190 LYS A CA 1
ATOM 1530 C C . LYS A 1 190 ? 7.644 11.081 -1.367 1.00 84.00 190 LYS A C 1
ATOM 1532 O O . LYS A 1 190 ? 8.048 11.610 -0.326 1.00 84.00 190 LYS A O 1
ATOM 1537 N N . GLU A 1 191 ? 7.738 9.789 -1.631 1.00 81.38 191 GLU A N 1
ATOM 1538 C CA . GLU A 1 191 ? 8.130 8.769 -0.687 1.00 81.38 191 GLU A CA 1
ATOM 1539 C C . GLU A 1 191 ? 9.631 8.522 -0.760 1.00 81.38 191 GLU A C 1
ATOM 1541 O O . GLU A 1 191 ? 10.137 7.681 -1.502 1.00 81.38 191 GLU A O 1
ATOM 1546 N N . ARG A 1 192 ? 10.357 9.310 0.038 1.00 79.50 192 ARG A N 1
ATOM 1547 C CA . ARG A 1 192 ? 11.826 9.393 0.023 1.00 79.50 192 ARG A CA 1
ATOM 1548 C C . ARG A 1 192 ? 12.547 8.113 0.440 1.00 79.50 192 ARG A C 1
ATOM 1550 O O . ARG A 1 192 ? 13.759 8.045 0.292 1.00 79.50 192 ARG A O 1
ATOM 1557 N N . TRP A 1 193 ? 11.827 7.121 0.957 1.00 80.38 193 TRP A N 1
ATOM 1558 C CA . TRP A 1 193 ? 12.405 5.815 1.258 1.00 80.38 193 TRP A CA 1
ATOM 1559 C C . TRP A 1 193 ? 12.658 4.969 0.017 1.00 80.38 193 TRP A C 1
ATOM 1561 O O . TRP A 1 193 ? 13.267 3.913 0.127 1.00 80.38 193 TRP A O 1
ATOM 1571 N N . HIS A 1 194 ? 12.154 5.359 -1.150 1.00 88.62 194 HIS A N 1
ATOM 1572 C CA . HIS A 1 194 ? 12.446 4.642 -2.377 1.00 88.62 194 HIS A CA 1
ATOM 1573 C C . HIS A 1 194 ? 13.828 5.022 -2.905 1.00 88.62 194 HIS A C 1
ATOM 1575 O O . HIS A 1 194 ? 14.090 6.188 -3.196 1.00 88.62 194 HIS A O 1
ATOM 1581 N N . ASP A 1 195 ? 14.703 4.027 -3.061 1.00 92.31 195 ASP A N 1
ATOM 1582 C CA . ASP A 1 195 ? 16.068 4.236 -3.554 1.00 92.31 195 ASP A CA 1
ATOM 1583 C C . ASP A 1 195 ? 16.089 4.360 -5.088 1.00 92.31 195 ASP A C 1
ATOM 1585 O O . ASP A 1 195 ? 16.537 3.479 -5.822 1.00 92.31 195 ASP A O 1
ATOM 1589 N N . LEU A 1 196 ? 15.549 5.474 -5.588 1.00 94.25 196 LEU A N 1
ATOM 1590 C CA . LEU A 1 196 ? 15.570 5.814 -7.015 1.00 94.25 196 LEU A CA 1
ATOM 1591 C C . LEU A 1 196 ? 16.978 6.192 -7.498 1.00 94.25 196 LEU A C 1
ATOM 1593 O O . LEU A 1 196 ? 17.276 6.094 -8.686 1.00 94.25 196 LEU A O 1
ATOM 1597 N N . GLU A 1 197 ? 17.873 6.546 -6.578 1.00 94.06 197 GLU A N 1
ATOM 1598 C CA . GLU A 1 197 ? 19.289 6.756 -6.872 1.00 94.06 197 GLU A CA 1
ATOM 1599 C C . GLU A 1 197 ? 19.973 5.448 -7.300 1.00 94.06 197 GLU A C 1
ATOM 1601 O O . GLU A 1 197 ? 20.828 5.442 -8.189 1.00 94.06 197 GLU A O 1
ATOM 1606 N N . MET A 1 198 ? 19.573 4.308 -6.730 1.00 95.19 198 MET A N 1
ATOM 1607 C CA . MET A 1 198 ? 20.013 2.995 -7.205 1.00 95.19 198 MET A CA 1
ATOM 1608 C C . MET A 1 198 ? 19.584 2.736 -8.653 1.00 95.19 198 MET A C 1
ATOM 1610 O O . MET A 1 198 ? 20.404 2.253 -9.434 1.00 95.19 198 MET A O 1
ATOM 1614 N N . VAL A 1 199 ? 18.356 3.113 -9.037 1.00 96.94 199 VAL A N 1
ATOM 1615 C CA . VAL A 1 199 ? 17.895 3.010 -10.435 1.00 96.94 199 VAL A CA 1
ATOM 1616 C C . VAL A 1 199 ? 18.778 3.856 -11.346 1.00 96.94 199 VAL A C 1
ATOM 1618 O O . VAL A 1 199 ? 19.293 3.345 -12.338 1.00 96.94 199 VAL A O 1
ATOM 1621 N N . ARG A 1 200 ? 19.029 5.118 -10.974 1.00 97.38 200 ARG A N 1
ATOM 1622 C CA . ARG A 1 200 ? 19.882 6.042 -11.736 1.00 97.38 200 ARG A CA 1
ATOM 1623 C C . ARG A 1 200 ? 21.281 5.466 -11.974 1.00 97.38 200 ARG A C 1
ATOM 1625 O O . ARG A 1 200 ? 21.765 5.451 -13.105 1.00 97.38 200 ARG A O 1
ATOM 1632 N N . ARG A 1 201 ? 21.925 4.955 -10.917 1.00 97.00 201 ARG A N 1
ATOM 1633 C CA . ARG A 1 201 ? 23.270 4.354 -10.994 1.00 97.00 201 ARG A CA 1
ATOM 1634 C C . ARG A 1 201 ? 23.290 3.074 -11.826 1.00 97.00 201 ARG A C 1
ATOM 1636 O O . ARG A 1 201 ? 24.214 2.886 -12.614 1.00 97.00 201 ARG A O 1
ATOM 1643 N N . ALA A 1 202 ? 22.288 2.209 -11.668 1.00 96.69 202 ALA A N 1
ATOM 1644 C CA . ALA A 1 202 ? 22.177 0.974 -12.441 1.00 96.69 202 ALA A CA 1
ATOM 1645 C C . ALA A 1 202 ? 21.981 1.269 -13.934 1.00 96.69 202 ALA A C 1
ATOM 1647 O O . ALA A 1 202 ? 22.717 0.741 -14.765 1.00 96.69 202 ALA A O 1
ATOM 1648 N N . ALA A 1 203 ? 21.058 2.174 -14.261 1.00 97.88 203 ALA A N 1
ATOM 1649 C CA . ALA A 1 203 ? 20.781 2.618 -15.621 1.00 97.88 203 ALA A CA 1
ATOM 1650 C C . ALA A 1 203 ? 22.031 3.201 -16.306 1.00 97.88 203 ALA A C 1
ATOM 1652 O O . ALA A 1 203 ? 22.376 2.783 -17.412 1.00 97.88 203 ALA A O 1
ATOM 1653 N N . ALA A 1 204 ? 22.769 4.080 -15.615 1.00 97.75 204 ALA A N 1
ATOM 1654 C CA . ALA A 1 204 ? 24.011 4.662 -16.125 1.00 97.75 204 ALA A CA 1
ATOM 1655 C C . ALA A 1 204 ? 25.092 3.595 -16.360 1.00 97.75 204 ALA A C 1
ATOM 1657 O O . ALA A 1 204 ? 25.723 3.571 -17.416 1.00 97.75 204 ALA A O 1
ATOM 1658 N N . SER A 1 205 ? 25.271 2.676 -15.404 1.00 97.62 205 SER A N 1
ATOM 1659 C CA . SER A 1 205 ? 26.273 1.614 -15.526 1.00 97.62 205 SER A CA 1
ATOM 1660 C C . SER A 1 205 ? 25.948 0.635 -16.655 1.00 97.62 205 SER A C 1
ATOM 1662 O O . SER A 1 205 ? 26.871 0.104 -17.268 1.00 97.62 205 SER A O 1
ATOM 1664 N N . ILE A 1 206 ? 24.665 0.399 -16.943 1.00 96.88 206 ILE A N 1
ATOM 1665 C CA . ILE A 1 206 ? 24.234 -0.449 -18.058 1.00 96.88 206 ILE A CA 1
ATOM 1666 C C . ILE A 1 206 ? 24.571 0.194 -19.401 1.00 96.88 206 ILE A C 1
ATOM 1668 O O . ILE A 1 206 ? 25.139 -0.487 -20.248 1.00 96.88 206 ILE A O 1
ATOM 1672 N N . ILE A 1 207 ? 24.295 1.491 -19.576 1.00 96.31 207 ILE A N 1
ATOM 1673 C CA . ILE A 1 207 ? 24.675 2.217 -20.800 1.00 96.31 207 ILE A CA 1
ATOM 1674 C C . ILE A 1 207 ? 26.190 2.138 -21.026 1.00 96.31 207 ILE A C 1
ATOM 1676 O O . ILE A 1 207 ? 26.634 1.889 -22.142 1.00 96.31 207 ILE A O 1
ATOM 1680 N N . GLU A 1 208 ? 26.979 2.331 -19.968 1.00 96.88 208 GLU A N 1
ATOM 1681 C CA . GLU A 1 208 ? 28.442 2.331 -20.051 1.00 96.88 208 GLU A CA 1
ATOM 1682 C C . GLU A 1 208 ? 29.018 0.940 -20.359 1.00 96.88 208 GLU A C 1
ATOM 1684 O O . GLU A 1 208 ? 29.885 0.798 -21.219 1.00 96.88 208 GLU A O 1
ATOM 1689 N N . LYS A 1 209 ? 28.558 -0.095 -19.645 1.00 97.50 209 LYS A N 1
ATOM 1690 C CA . LYS A 1 209 ? 29.172 -1.434 -19.686 1.00 97.50 209 LYS A CA 1
ATOM 1691 C C . LYS A 1 209 ? 28.548 -2.368 -20.714 1.00 97.50 209 LYS A C 1
ATOM 1693 O O . LYS A 1 209 ? 29.194 -3.328 -21.126 1.00 97.50 209 LYS A O 1
ATOM 1698 N N . TYR A 1 210 ? 27.300 -2.117 -21.099 1.00 95.75 210 TYR A N 1
ATOM 1699 C CA . TYR A 1 210 ? 26.520 -2.981 -21.981 1.00 95.75 210 TYR A CA 1
ATOM 1700 C C . TYR A 1 210 ? 25.782 -2.171 -23.065 1.00 95.75 210 TYR A C 1
ATOM 1702 O O . TYR A 1 210 ? 24.567 -2.327 -23.205 1.00 95.75 210 TYR A O 1
ATOM 1710 N N . PRO A 1 211 ? 26.482 -1.336 -23.860 1.00 93.00 211 PRO A N 1
ATOM 1711 C CA . PRO A 1 211 ? 25.850 -0.436 -24.833 1.00 93.00 211 PRO A CA 1
ATOM 1712 C C . PRO A 1 211 ? 25.041 -1.163 -25.921 1.00 93.00 211 PRO A C 1
ATOM 1714 O O . PRO A 1 211 ? 24.092 -0.601 -26.459 1.00 93.00 211 PRO A O 1
ATOM 1717 N N . ASP A 1 212 ? 25.366 -2.427 -26.210 1.00 94.94 212 ASP A N 1
ATOM 1718 C CA . ASP A 1 212 ? 24.653 -3.250 -27.198 1.00 94.94 212 ASP A CA 1
ATOM 1719 C C . ASP A 1 212 ? 23.365 -3.896 -26.647 1.00 94.94 212 ASP A C 1
ATOM 1721 O O . ASP A 1 212 ? 22.632 -4.565 -27.380 1.00 94.94 212 ASP A O 1
ATOM 1725 N N . LYS A 1 213 ? 23.086 -3.763 -25.342 1.00 94.81 213 LYS A N 1
ATOM 1726 C CA . LYS A 1 213 ? 21.901 -4.345 -24.699 1.00 94.81 213 LYS A CA 1
ATOM 1727 C C . LYS A 1 213 ? 20.793 -3.301 -24.589 1.00 94.81 213 LYS A C 1
ATOM 1729 O O . LYS A 1 213 ? 20.956 -2.265 -23.952 1.00 94.81 213 LYS A O 1
ATOM 1734 N N . LYS A 1 214 ? 19.624 -3.609 -25.154 1.00 96.12 214 LYS A N 1
ATOM 1735 C CA . LYS A 1 214 ? 18.413 -2.792 -25.013 1.00 96.12 214 LYS A CA 1
ATOM 1736 C C . LYS A 1 214 ? 17.761 -3.070 -23.657 1.00 96.12 214 LYS A C 1
ATOM 1738 O O . LYS A 1 214 ? 16.967 -3.995 -23.541 1.00 96.12 214 LYS A O 1
ATOM 1743 N N . ILE A 1 215 ? 18.123 -2.306 -22.628 1.00 98.06 215 ILE A N 1
ATOM 1744 C CA . ILE A 1 215 ? 17.500 -2.388 -21.296 1.00 98.06 215 ILE A CA 1
ATOM 1745 C C . ILE A 1 215 ? 16.866 -1.042 -20.966 1.00 98.06 215 ILE A C 1
ATOM 1747 O O . ILE A 1 215 ? 17.571 -0.030 -20.917 1.00 98.06 215 ILE A O 1
ATOM 1751 N N . SER A 1 216 ? 15.555 -1.045 -20.730 1.00 98.44 216 SER A N 1
ATOM 1752 C CA . SER A 1 216 ? 14.758 0.154 -20.458 1.00 98.44 216 SER A CA 1
ATOM 1753 C C . SER A 1 216 ? 14.192 0.111 -19.043 1.00 98.44 216 SER A C 1
ATOM 1755 O O . SER A 1 216 ? 13.611 -0.886 -18.624 1.00 98.44 216 SER A O 1
ATOM 1757 N N . PHE A 1 217 ? 14.362 1.201 -18.299 1.00 98.69 217 PHE A N 1
ATOM 1758 C CA . PHE A 1 217 ? 13.764 1.377 -16.980 1.00 98.69 217 PHE A CA 1
ATOM 1759 C C . PHE A 1 217 ? 12.501 2.223 -17.103 1.00 98.69 217 PHE A C 1
ATOM 1761 O O . PHE A 1 217 ? 12.519 3.285 -17.717 1.00 98.69 217 PHE A O 1
ATOM 1768 N N . HIS A 1 218 ? 11.415 1.788 -16.479 1.00 98.44 218 HIS A N 1
ATOM 1769 C CA . HIS A 1 218 ? 10.116 2.442 -16.530 1.00 98.44 218 HIS A CA 1
ATOM 1770 C C . HIS A 1 218 ? 9.692 2.858 -15.126 1.00 98.44 218 HIS A C 1
ATOM 1772 O O . HIS A 1 218 ? 9.456 2.020 -14.257 1.00 98.44 218 HIS A O 1
ATOM 1778 N N . LEU A 1 219 ? 9.590 4.167 -14.904 1.00 98.00 219 LEU A N 1
ATOM 1779 C CA . LEU A 1 219 ? 9.118 4.744 -13.652 1.00 98.00 219 LEU A CA 1
ATOM 1780 C C . LEU A 1 219 ? 7.659 5.180 -13.802 1.00 98.00 219 LEU A C 1
ATOM 1782 O O . LEU A 1 219 ? 7.340 6.076 -14.591 1.00 98.00 219 LEU A O 1
ATOM 1786 N N . ILE A 1 220 ? 6.773 4.551 -13.032 1.00 96.94 220 ILE A N 1
ATOM 1787 C CA . ILE A 1 220 ? 5.327 4.793 -13.064 1.00 96.94 220 ILE A CA 1
ATOM 1788 C C . ILE A 1 220 ? 4.878 5.350 -11.713 1.00 96.94 220 ILE A C 1
ATOM 1790 O O . ILE A 1 220 ? 5.089 4.739 -10.668 1.00 96.94 220 ILE A O 1
ATOM 1794 N N . GLY A 1 221 ? 4.214 6.502 -11.731 1.00 94.19 221 GLY A N 1
ATOM 1795 C CA . GLY A 1 221 ? 3.605 7.113 -10.555 1.00 94.19 221 GLY A CA 1
ATOM 1796 C C . GLY A 1 221 ? 3.785 8.631 -10.478 1.00 94.19 221 GLY A C 1
ATOM 1797 O O . GLY A 1 221 ? 4.370 9.241 -11.367 1.00 94.19 221 GLY A O 1
ATOM 1798 N N . PRO A 1 222 ? 3.220 9.292 -9.460 1.00 92.44 222 PRO A N 1
ATOM 1799 C CA . PRO A 1 222 ? 3.277 10.745 -9.336 1.00 92.44 222 PRO A CA 1
ATOM 1800 C C . PRO A 1 222 ? 4.600 11.236 -8.726 1.00 92.44 222 PRO A C 1
ATOM 1802 O O . PRO A 1 222 ? 5.329 10.488 -8.079 1.00 92.44 222 PRO A O 1
ATOM 1805 N N . ASP A 1 223 ? 4.848 12.543 -8.847 1.00 91.69 223 ASP A N 1
ATOM 1806 C CA . ASP A 1 223 ? 5.895 13.276 -8.114 1.00 91.69 223 ASP A CA 1
ATOM 1807 C C . ASP A 1 223 ? 7.351 12.901 -8.462 1.00 91.69 223 ASP A C 1
ATOM 1809 O O . ASP A 1 223 ? 8.253 13.096 -7.652 1.00 91.69 223 ASP A O 1
ATOM 1813 N N . LEU A 1 224 ? 7.604 12.405 -9.678 1.00 92.19 224 LEU A N 1
ATOM 1814 C CA . LEU A 1 224 ? 8.948 12.005 -10.129 1.00 92.19 224 LEU A CA 1
ATOM 1815 C C . LEU A 1 224 ? 9.656 13.048 -11.003 1.00 92.19 224 LEU A C 1
ATOM 1817 O O . LEU A 1 224 ? 10.812 12.855 -11.349 1.00 92.19 224 LEU A O 1
ATOM 1821 N N . VAL A 1 225 ? 9.012 14.172 -11.338 1.00 89.88 225 VAL A N 1
ATOM 1822 C CA . VAL A 1 225 ? 9.570 15.171 -12.276 1.00 89.88 225 VAL A CA 1
ATOM 1823 C C . VAL A 1 225 ? 10.959 15.657 -11.850 1.00 89.88 225 VAL A C 1
ATOM 1825 O O . VAL A 1 225 ? 11.863 15.703 -12.675 1.00 89.88 225 VAL A O 1
ATOM 1828 N N . GLY A 1 226 ? 11.154 15.964 -10.563 1.00 88.56 226 GLY A N 1
ATOM 1829 C CA . GLY A 1 226 ? 12.467 16.369 -10.049 1.00 88.56 226 GLY A CA 1
ATOM 1830 C C . GLY A 1 226 ? 13.494 15.233 -10.048 1.00 88.56 226 GLY A C 1
ATOM 1831 O O . GLY A 1 226 ? 14.668 15.478 -10.286 1.00 88.56 226 GLY A O 1
ATOM 1832 N N . VAL A 1 227 ? 13.051 13.990 -9.837 1.00 89.00 227 VAL A N 1
ATOM 1833 C CA . VAL A 1 227 ? 13.914 12.797 -9.879 1.00 89.00 227 VAL A CA 1
ATOM 1834 C C . VAL A 1 227 ? 14.398 12.518 -11.304 1.00 89.00 227 VAL A C 1
ATOM 1836 O O . VAL A 1 227 ? 15.517 12.057 -11.495 1.00 89.00 227 VAL A O 1
ATOM 1839 N N . MET A 1 228 ? 13.575 12.827 -12.306 1.00 94.62 228 MET A N 1
ATOM 1840 C CA . MET A 1 228 ? 13.883 12.572 -13.713 1.00 94.62 228 MET A CA 1
ATOM 1841 C C . MET A 1 228 ? 14.926 13.514 -14.318 1.00 94.62 228 MET A C 1
ATOM 1843 O O . MET A 1 228 ? 15.436 13.201 -15.389 1.00 94.62 228 MET A O 1
ATOM 1847 N N . ALA A 1 229 ? 15.254 14.635 -13.667 1.00 92.19 229 ALA A N 1
ATOM 1848 C CA . ALA A 1 229 ? 16.162 15.643 -14.221 1.00 92.19 229 ALA A CA 1
ATOM 1849 C C . ALA A 1 229 ? 17.557 15.083 -14.560 1.00 92.19 229 ALA A C 1
ATOM 1851 O O . ALA A 1 229 ? 18.124 15.447 -15.586 1.00 92.19 229 ALA A O 1
ATOM 1852 N N . ASP A 1 230 ? 18.056 14.158 -13.736 1.00 90.88 230 ASP A N 1
ATOM 1853 C CA . ASP A 1 230 ? 19.401 13.579 -13.854 1.00 90.88 230 ASP A CA 1
ATOM 1854 C C . ASP A 1 230 ? 19.375 12.086 -14.233 1.00 90.88 230 ASP A C 1
ATOM 1856 O O . ASP A 1 230 ? 20.353 11.355 -14.031 1.00 90.88 230 ASP A O 1
ATOM 1860 N N . MET A 1 231 ? 18.238 11.596 -14.737 1.00 96.94 231 MET A N 1
ATOM 1861 C CA . MET A 1 231 ? 18.094 10.195 -15.121 1.00 96.94 231 MET A CA 1
ATOM 1862 C C . MET A 1 231 ? 18.750 9.908 -16.483 1.00 96.94 231 MET A C 1
ATOM 1864 O O . MET A 1 231 ? 18.631 10.716 -17.406 1.00 96.94 231 MET A O 1
ATOM 1868 N N . PRO A 1 232 ? 19.430 8.757 -16.646 1.00 97.62 232 PRO A N 1
ATOM 1869 C CA . PRO A 1 232 ? 20.022 8.371 -17.924 1.00 97.62 232 PRO A CA 1
ATOM 1870 C C . PRO A 1 232 ? 18.983 8.159 -19.034 1.00 97.62 232 PRO A C 1
ATOM 1872 O O . PRO A 1 232 ? 17.815 7.883 -18.771 1.00 97.62 232 PRO A O 1
ATOM 1875 N N . GLY A 1 233 ? 19.428 8.217 -20.294 1.00 96.69 233 GLY A N 1
ATOM 1876 C CA . GLY A 1 233 ? 18.550 8.160 -21.473 1.00 96.69 233 GLY A CA 1
ATOM 1877 C C . GLY A 1 233 ? 17.789 6.844 -21.690 1.00 96.69 233 GLY A C 1
ATOM 1878 O O . GLY A 1 233 ? 16.937 6.784 -22.569 1.00 96.69 233 GLY A O 1
ATOM 1879 N N . ASN A 1 234 ? 18.072 5.801 -20.905 1.00 97.88 234 ASN A N 1
ATOM 1880 C CA . ASN A 1 234 ? 17.318 4.546 -20.891 1.00 97.88 234 ASN A CA 1
ATOM 1881 C C . ASN A 1 234 ? 16.300 4.457 -19.738 1.00 97.88 234 ASN A C 1
ATOM 1883 O O . ASN A 1 234 ? 15.795 3.371 -19.456 1.00 97.88 234 ASN A O 1
ATOM 1887 N N . VAL A 1 235 ? 16.002 5.570 -19.061 1.00 98.44 235 VAL A N 1
ATOM 1888 C CA . VAL A 1 235 ? 14.968 5.661 -18.024 1.00 98.44 235 VAL A CA 1
ATOM 1889 C C . VAL A 1 235 ? 13.804 6.508 -18.532 1.00 98.44 235 VAL A C 1
ATOM 1891 O O . VAL A 1 235 ? 13.966 7.667 -18.905 1.00 98.44 235 VAL A O 1
ATOM 1894 N N . PHE A 1 236 ? 12.606 5.937 -18.499 1.00 98.12 236 PHE A N 1
ATOM 1895 C CA . PHE A 1 236 ? 11.379 6.522 -19.025 1.00 98.12 236 PHE A CA 1
ATOM 1896 C C . PHE A 1 236 ? 10.382 6.762 -17.897 1.00 98.12 236 PHE A C 1
ATOM 1898 O O . PHE A 1 236 ? 10.164 5.899 -17.047 1.00 98.12 236 PHE A O 1
ATOM 1905 N N . TYR A 1 237 ? 9.757 7.936 -17.903 1.00 97.50 237 TYR A N 1
ATOM 1906 C CA . TYR A 1 237 ? 8.763 8.333 -16.912 1.00 97.50 237 TYR A CA 1
ATOM 1907 C C . TYR A 1 237 ? 7.367 8.380 -17.522 1.00 97.50 237 TYR A C 1
ATOM 1909 O O . TYR A 1 237 ? 7.144 9.049 -18.530 1.00 97.50 237 TYR A O 1
ATOM 1917 N N . TRP A 1 238 ? 6.419 7.715 -16.867 1.00 96.50 238 TRP A N 1
ATOM 1918 C CA . TRP A 1 238 ? 5.059 7.549 -17.377 1.00 96.50 238 TRP A CA 1
ATOM 1919 C C . TRP A 1 238 ? 3.996 8.326 -16.602 1.00 96.50 238 TRP A C 1
ATOM 1921 O O . TRP A 1 238 ? 2.822 8.273 -16.957 1.00 96.50 238 TRP A O 1
ATOM 1931 N N . GLY A 1 239 ? 4.369 9.067 -15.558 1.00 94.81 239 GLY A N 1
ATOM 1932 C CA . GLY A 1 239 ? 3.396 9.737 -14.697 1.00 94.81 239 GLY A CA 1
ATOM 1933 C C . GLY A 1 239 ? 2.553 8.770 -13.874 1.00 94.81 239 GLY A C 1
ATOM 1934 O O . GLY A 1 239 ? 2.755 7.555 -13.891 1.00 94.81 239 GLY A O 1
ATOM 1935 N N . ALA A 1 240 ? 1.593 9.322 -13.133 1.00 92.56 240 ALA A N 1
ATOM 1936 C CA . ALA A 1 240 ? 0.613 8.517 -12.418 1.00 92.56 240 ALA A CA 1
ATOM 1937 C C . ALA A 1 240 ? -0.334 7.835 -13.408 1.00 92.56 240 ALA A C 1
ATOM 1939 O O . ALA A 1 240 ? -0.887 8.493 -14.289 1.00 92.56 240 ALA A O 1
ATOM 1940 N N . GLN A 1 241 ? -0.525 6.532 -13.227 1.00 92.38 241 GLN A N 1
ATOM 1941 C CA . GLN A 1 241 ? -1.470 5.727 -13.991 1.00 92.38 241 GLN A CA 1
ATOM 1942 C C . GLN A 1 241 ? -2.606 5.271 -13.063 1.00 92.38 241 GLN A C 1
ATOM 1944 O O . GLN A 1 241 ? -2.353 5.066 -11.867 1.00 92.38 241 GLN A O 1
ATOM 1949 N N . PRO A 1 242 ? -3.849 5.150 -13.562 1.00 89.62 242 PRO A N 1
ATOM 1950 C CA . PRO A 1 242 ? -4.936 4.536 -12.807 1.00 89.62 242 PRO A CA 1
ATOM 1951 C C . PRO A 1 242 ? -4.556 3.125 -12.355 1.00 89.62 242 PRO A C 1
ATOM 1953 O O . PRO A 1 242 ? -3.915 2.387 -13.101 1.00 89.62 242 PRO A O 1
ATOM 1956 N N . TYR A 1 243 ? -4.962 2.739 -11.143 1.00 88.44 243 TYR A N 1
ATOM 1957 C CA . TYR A 1 243 ? -4.604 1.432 -10.577 1.00 88.44 243 TYR A CA 1
ATOM 1958 C C . TYR A 1 243 ? -5.066 0.270 -11.473 1.00 88.44 243 TYR A C 1
ATOM 1960 O O . TYR A 1 243 ? -4.334 -0.693 -11.671 1.00 88.44 243 TYR A O 1
ATOM 1968 N N . GLN A 1 244 ? -6.235 0.423 -12.099 1.00 89.81 244 GLN A N 1
ATOM 1969 C CA . GLN A 1 244 ? -6.843 -0.548 -13.008 1.00 89.81 244 GLN A CA 1
ATOM 1970 C C . GLN A 1 244 ? -6.090 -0.715 -14.337 1.00 89.81 244 GLN A C 1
ATOM 1972 O O . GLN A 1 244 ? -6.278 -1.716 -15.017 1.00 89.81 244 GLN A O 1
ATOM 1977 N N . GLU A 1 245 ? -5.252 0.251 -14.724 1.00 93.62 245 GLU A N 1
ATOM 1978 C CA . GLU A 1 245 ? -4.458 0.179 -15.959 1.00 93.62 245 GLU A CA 1
ATOM 1979 C C . GLU A 1 245 ? -3.074 -0.436 -15.726 1.00 93.62 245 GLU A C 1
ATOM 1981 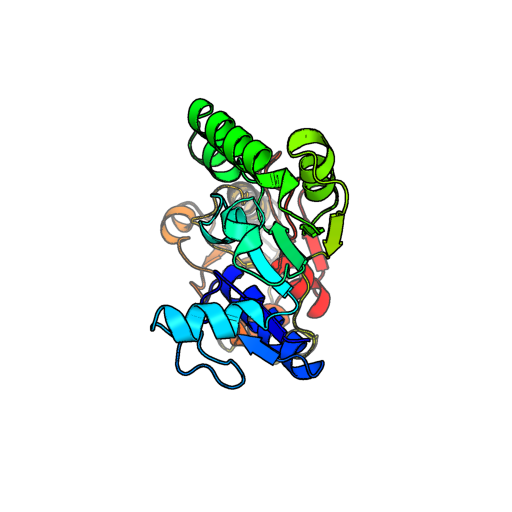O O . GLU A 1 245 ? -2.414 -0.843 -16.682 1.00 93.62 245 GLU A O 1
ATOM 1986 N N . LEU A 1 246 ? -2.622 -0.521 -14.468 1.00 95.25 246 LEU A N 1
ATOM 1987 C CA . LEU A 1 246 ? -1.306 -1.064 -14.130 1.00 95.25 246 LEU A CA 1
ATOM 1988 C C . LEU A 1 246 ? -1.060 -2.485 -14.658 1.00 95.25 246 LEU A C 1
ATOM 1990 O O . LEU A 1 246 ? 0.058 -2.711 -15.116 1.00 95.25 246 LEU A O 1
ATOM 1994 N N . PRO A 1 247 ? -2.031 -3.419 -14.685 1.00 96.81 247 PRO A N 1
ATOM 1995 C CA . PRO A 1 247 ? -1.780 -4.757 -15.218 1.00 96.81 247 PRO A CA 1
ATOM 1996 C C . PRO A 1 247 ? -1.314 -4.764 -16.685 1.00 96.81 247 PRO A C 1
ATOM 1998 O O . PRO A 1 247 ? -0.387 -5.490 -17.029 1.00 96.81 247 PRO A O 1
ATOM 2001 N N . GLY A 1 248 ? -1.858 -3.885 -17.537 1.00 97.38 248 GLY A N 1
ATOM 2002 C CA . GLY A 1 248 ? -1.406 -3.748 -18.930 1.00 97.38 248 GLY A CA 1
ATOM 2003 C C . GLY A 1 248 ? -0.041 -3.063 -19.073 1.00 97.38 248 GLY A C 1
ATOM 2004 O O . GLY A 1 248 ? 0.628 -3.197 -20.094 1.00 97.38 248 GLY A O 1
ATOM 2005 N N . TRP A 1 249 ? 0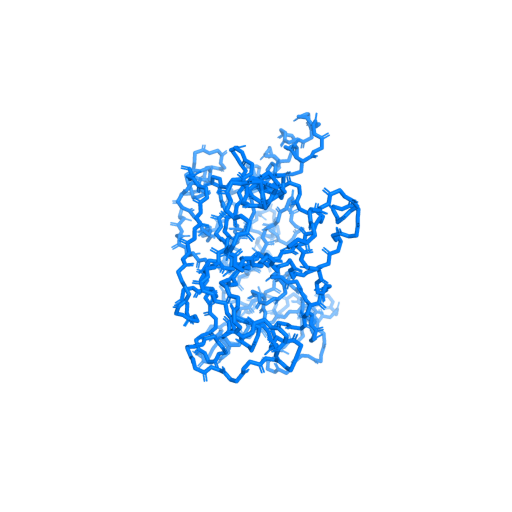.401 -2.301 -18.070 1.00 97.81 249 TRP A N 1
ATOM 2006 C CA . TRP A 1 249 ? 1.794 -1.846 -18.012 1.00 97.81 249 TRP A CA 1
ATOM 2007 C C . TRP A 1 249 ? 2.715 -2.993 -17.619 1.00 97.81 249 TRP A C 1
ATOM 2009 O O . TRP A 1 249 ? 3.757 -3.180 -18.237 1.00 97.81 249 TRP A O 1
ATOM 2019 N N . LEU A 1 250 ? 2.321 -3.741 -16.590 1.00 97.69 250 LEU A N 1
ATOM 2020 C CA . LEU A 1 250 ? 3.072 -4.850 -16.018 1.00 97.69 250 LEU A CA 1
ATOM 2021 C C . LEU A 1 250 ? 3.280 -5.990 -17.022 1.00 97.69 250 LEU A C 1
ATOM 2023 O O . LEU A 1 250 ? 4.380 -6.529 -17.079 1.00 97.69 250 LEU A O 1
ATOM 2027 N N . SER A 1 251 ? 2.311 -6.287 -17.889 1.00 97.19 251 SER A N 1
ATOM 2028 C CA . SER A 1 251 ? 2.457 -7.349 -18.896 1.00 97.19 251 SER A CA 1
ATOM 2029 C C . SER A 1 251 ? 3.552 -7.114 -19.942 1.00 97.19 251 SER A C 1
ATOM 2031 O O . SER A 1 251 ? 3.944 -8.045 -20.638 1.00 97.19 251 SER A O 1
ATOM 2033 N N . ALA A 1 252 ? 4.076 -5.889 -20.044 1.00 97.06 252 ALA A N 1
ATOM 2034 C CA . ALA A 1 252 ? 5.206 -5.554 -20.906 1.00 97.06 252 ALA A CA 1
ATOM 2035 C C . ALA A 1 252 ? 6.567 -5.576 -20.183 1.00 97.06 252 ALA A C 1
ATOM 2037 O O . ALA A 1 252 ? 7.563 -5.142 -20.766 1.00 97.06 252 ALA A O 1
ATOM 2038 N N . MET A 1 253 ? 6.611 -5.991 -18.912 1.00 98.12 253 MET A N 1
ATOM 2039 C CA . MET A 1 253 ? 7.784 -5.882 -18.041 1.00 98.12 253 MET A CA 1
ATOM 2040 C C . MET A 1 253 ? 8.374 -7.252 -17.722 1.00 98.12 253 MET A C 1
ATOM 2042 O O . MET A 1 253 ? 7.654 -8.194 -17.409 1.00 98.12 253 MET A O 1
ATOM 2046 N N . ASP A 1 254 ? 9.701 -7.331 -17.705 1.00 98.00 254 ASP A N 1
ATOM 2047 C CA . ASP A 1 254 ? 10.434 -8.543 -17.334 1.00 98.00 254 ASP A CA 1
ATOM 2048 C C . ASP A 1 254 ? 10.728 -8.592 -15.829 1.00 98.00 254 ASP A C 1
ATOM 2050 O O . ASP A 1 254 ? 10.741 -9.660 -15.209 1.00 98.00 254 ASP A O 1
ATOM 2054 N N . VAL A 1 255 ? 10.997 -7.426 -15.228 1.00 98.38 255 VAL A N 1
ATOM 2055 C CA . VAL A 1 255 ? 11.431 -7.311 -13.829 1.00 98.38 255 VAL A CA 1
ATOM 2056 C C . VAL A 1 255 ? 10.754 -6.144 -13.122 1.00 98.38 255 VAL A C 1
ATOM 2058 O O . VAL A 1 255 ? 10.796 -5.009 -13.591 1.00 98.38 255 VAL A O 1
ATOM 2061 N N . GLY A 1 256 ? 10.212 -6.405 -11.934 1.00 98.19 256 GLY A N 1
ATOM 2062 C CA . GLY A 1 256 ? 9.673 -5.408 -11.016 1.00 98.19 256 GLY A CA 1
ATOM 2063 C C . GLY A 1 256 ? 10.661 -5.061 -9.904 1.00 98.19 256 GLY A C 1
ATOM 2064 O O . GLY A 1 256 ? 11.210 -5.937 -9.240 1.00 98.19 256 GLY A O 1
ATOM 2065 N N . LEU A 1 257 ? 10.878 -3.769 -9.669 1.00 97.69 257 LEU A N 1
ATOM 2066 C CA . LEU A 1 257 ? 11.807 -3.253 -8.668 1.00 97.69 257 LEU A CA 1
ATOM 2067 C C . LEU A 1 257 ? 11.088 -2.839 -7.380 1.00 97.69 257 LEU A C 1
ATOM 2069 O O . LEU A 1 257 ? 10.190 -1.987 -7.381 1.00 97.69 257 LEU A O 1
ATOM 2073 N N . VAL A 1 258 ? 11.558 -3.380 -6.258 1.00 94.69 258 VAL A N 1
ATOM 2074 C CA . VAL A 1 258 ? 11.131 -3.037 -4.896 1.00 94.69 258 VAL A CA 1
ATOM 2075 C C . VAL A 1 258 ? 12.343 -2.512 -4.125 1.00 94.69 258 VAL A C 1
ATOM 2077 O O . VAL A 1 258 ? 13.039 -3.234 -3.423 1.00 94.69 258 VAL A O 1
ATOM 2080 N N . LEU A 1 259 ? 12.648 -1.228 -4.315 1.00 92.25 259 LEU A N 1
ATOM 2081 C CA . LEU A 1 259 ? 13.882 -0.626 -3.806 1.00 92.25 259 LEU A CA 1
ATOM 2082 C C . LEU A 1 259 ? 13.616 0.308 -2.634 1.00 92.25 259 LEU A C 1
ATOM 2084 O O . LEU A 1 259 ? 12.750 1.194 -2.718 1.00 92.25 259 LEU A O 1
ATOM 2088 N N . TYR A 1 260 ? 14.415 0.136 -1.583 1.00 89.00 260 TYR A N 1
ATOM 2089 C CA . TYR A 1 260 ? 14.352 0.926 -0.368 1.00 89.00 260 TYR A CA 1
ATOM 2090 C C . TYR A 1 260 ? 15.714 1.445 0.071 1.00 89.00 260 TYR A C 1
ATOM 2092 O O . TYR A 1 260 ? 16.725 0.752 -0.014 1.00 89.00 260 TYR A O 1
ATOM 2100 N N . THR A 1 261 ? 15.723 2.654 0.623 1.00 85.25 261 THR A N 1
ATOM 2101 C CA . THR A 1 261 ? 16.842 3.143 1.420 1.00 85.25 261 THR A CA 1
ATOM 2102 C C . THR A 1 261 ? 16.945 2.324 2.706 1.00 85.25 261 THR A C 1
ATOM 2104 O O . THR A 1 261 ? 15.937 1.887 3.271 1.00 85.25 261 THR A O 1
ATOM 2107 N N . LYS A 1 262 ? 18.174 2.123 3.191 1.00 79.56 262 LYS A N 1
ATOM 2108 C CA . LYS A 1 262 ? 18.457 1.311 4.384 1.00 79.56 262 LYS A CA 1
ATOM 2109 C C . LYS A 1 262 ? 17.568 1.710 5.576 1.00 79.56 262 LYS A C 1
ATOM 2111 O O . LYS A 1 262 ? 17.401 2.896 5.852 1.00 79.56 262 LYS A O 1
ATOM 2116 N N . GLY A 1 263 ? 17.003 0.714 6.261 1.00 71.00 263 GLY A N 1
ATOM 2117 C CA . GLY A 1 263 ? 16.154 0.884 7.449 1.00 71.00 263 GLY A CA 1
ATOM 2118 C C . GLY A 1 263 ? 14.743 1.417 7.180 1.00 71.00 263 GLY A C 1
ATOM 2119 O O . GLY A 1 263 ? 13.961 1.603 8.103 1.00 71.00 263 GLY A O 1
ATOM 2120 N N . SER A 1 264 ? 14.386 1.687 5.920 1.00 68.62 264 SER A N 1
ATOM 2121 C CA . SER A 1 264 ? 13.071 2.253 5.586 1.00 68.62 264 SER A CA 1
ATOM 2122 C C . SER A 1 264 ? 12.018 1.202 5.219 1.00 68.62 264 SER A C 1
ATOM 2124 O O . SER A 1 264 ? 10.832 1.520 5.160 1.00 68.62 264 SER A O 1
ATOM 2126 N N . ALA A 1 265 ? 12.446 -0.039 4.972 1.00 67.56 265 ALA A N 1
ATOM 2127 C CA . ALA A 1 265 ? 11.579 -1.158 4.602 1.00 67.56 265 ALA A CA 1
ATOM 2128 C C . ALA A 1 265 ? 11.127 -2.011 5.796 1.00 67.56 265 ALA A C 1
ATOM 2130 O O . ALA A 1 265 ? 10.171 -2.764 5.650 1.00 67.56 265 ALA A O 1
ATOM 2131 N N . GLU A 1 266 ? 11.785 -1.881 6.955 1.00 70.56 266 GLU A N 1
ATOM 2132 C CA . GLU A 1 266 ? 11.711 -2.839 8.073 1.00 70.56 266 GLU A CA 1
ATOM 2133 C C . GLU A 1 266 ? 10.275 -3.129 8.537 1.00 70.56 266 GLU A C 1
ATOM 2135 O O . GLU A 1 266 ? 9.951 -4.261 8.868 1.00 70.56 266 GLU A O 1
ATOM 2140 N N . TYR A 1 267 ? 9.389 -2.130 8.493 1.00 73.25 267 TYR A N 1
ATOM 2141 C CA . TYR A 1 267 ? 8.008 -2.243 8.978 1.00 73.25 267 TYR A CA 1
ATOM 2142 C C . TYR A 1 267 ? 6.961 -2.380 7.863 1.00 73.25 267 TYR A C 1
ATOM 2144 O O . TYR A 1 267 ? 5.773 -2.541 8.150 1.00 73.25 267 TYR A O 1
ATOM 2152 N N . GLY A 1 268 ? 7.367 -2.256 6.598 1.00 79.44 268 GLY A N 1
ATOM 2153 C CA . GLY A 1 268 ? 6.456 -2.129 5.464 1.00 79.44 268 GLY A CA 1
ATOM 2154 C C . GLY A 1 268 ? 5.953 -3.462 4.909 1.00 79.44 268 GLY A C 1
ATOM 2155 O O . GLY A 1 268 ? 6.567 -4.507 5.074 1.00 79.44 268 GLY A O 1
ATOM 2156 N N . SER A 1 269 ? 4.845 -3.397 4.172 1.00 83.19 269 SER A N 1
ATOM 2157 C CA . SER A 1 269 ? 4.331 -4.497 3.349 1.00 83.19 269 SER A CA 1
ATOM 2158 C C . SER A 1 269 ? 3.959 -3.927 1.974 1.00 83.19 269 SER A C 1
ATOM 2160 O O . SER A 1 269 ? 2.861 -3.393 1.807 1.00 83.19 269 SER A O 1
ATOM 2162 N N . PRO A 1 270 ? 4.892 -3.861 1.007 1.00 87.56 270 PRO A N 1
ATOM 2163 C CA . PRO A 1 270 ? 4.650 -3.153 -0.248 1.00 87.56 270 PRO A CA 1
ATOM 2164 C C . PRO A 1 270 ? 3.567 -3.801 -1.102 1.00 87.56 270 PRO A C 1
ATOM 2166 O O . PRO A 1 270 ? 3.772 -4.893 -1.611 1.00 87.56 270 PRO A O 1
ATOM 2169 N N . LEU A 1 271 ? 2.490 -3.069 -1.395 1.00 89.06 271 LEU A N 1
ATOM 2170 C CA . LEU A 1 271 ? 1.467 -3.512 -2.356 1.00 89.06 271 LEU A CA 1
ATOM 2171 C C . LEU A 1 271 ? 2.073 -3.893 -3.715 1.00 89.06 271 LEU A C 1
ATOM 2173 O O . LEU A 1 271 ? 1.796 -4.968 -4.231 1.00 89.06 271 LEU A O 1
ATOM 2177 N N . LYS A 1 272 ? 3.004 -3.073 -4.226 1.00 91.31 272 LYS A N 1
ATOM 2178 C CA . LYS A 1 272 ? 3.665 -3.316 -5.518 1.00 91.31 272 LYS A CA 1
ATOM 2179 C C . LYS A 1 272 ? 4.369 -4.680 -5.599 1.00 91.31 272 LYS A C 1
ATOM 2181 O O . LYS A 1 272 ? 4.449 -5.239 -6.680 1.00 91.31 272 LYS A O 1
ATOM 2186 N N . LEU A 1 273 ? 4.879 -5.209 -4.479 1.00 93.94 273 LEU A N 1
ATOM 2187 C CA . LEU A 1 273 ? 5.505 -6.534 -4.447 1.00 93.94 273 LEU A CA 1
ATOM 2188 C C . LEU A 1 273 ? 4.475 -7.605 -4.810 1.00 93.94 273 LEU A C 1
ATOM 2190 O O . LEU A 1 273 ? 4.726 -8.423 -5.689 1.00 93.94 273 LEU A O 1
ATOM 2194 N N . PHE A 1 274 ? 3.312 -7.559 -4.162 1.00 94.44 274 PHE A N 1
ATOM 2195 C CA . PHE A 1 274 ? 2.230 -8.502 -4.415 1.00 94.44 274 PHE A CA 1
ATOM 2196 C C . PHE A 1 274 ? 1.656 -8.330 -5.821 1.00 94.44 274 PHE A C 1
ATOM 2198 O O . PHE A 1 274 ? 1.434 -9.332 -6.488 1.00 94.44 274 PHE A O 1
ATOM 2205 N N . ASP A 1 275 ? 1.486 -7.093 -6.293 1.00 95.44 275 ASP A N 1
ATOM 2206 C CA . ASP A 1 275 ? 0.988 -6.811 -7.647 1.00 95.44 275 ASP A CA 1
ATOM 2207 C C . ASP A 1 275 ? 1.930 -7.363 -8.731 1.00 95.44 275 ASP A C 1
ATOM 2209 O O . ASP A 1 275 ? 1.478 -7.978 -9.698 1.00 95.44 275 ASP A O 1
ATOM 2213 N N . TYR A 1 276 ? 3.250 -7.216 -8.558 1.00 96.88 276 TYR A N 1
ATOM 2214 C CA . TYR A 1 276 ? 4.232 -7.797 -9.481 1.00 96.88 276 TYR A CA 1
ATOM 2215 C C . TYR A 1 276 ? 4.193 -9.326 -9.460 1.00 96.88 276 TYR A C 1
ATOM 2217 O O . TYR A 1 276 ? 4.163 -9.951 -10.518 1.00 96.88 276 TYR A O 1
ATOM 2225 N N . MET A 1 277 ? 4.160 -9.928 -8.266 1.00 95.88 277 MET A N 1
ATOM 2226 C CA . MET A 1 277 ? 4.109 -11.384 -8.120 1.00 95.88 277 MET A CA 1
ATOM 2227 C C . MET A 1 277 ? 2.827 -11.973 -8.715 1.00 95.88 277 MET A C 1
ATOM 2229 O O . MET A 1 277 ? 2.892 -12.983 -9.411 1.00 95.88 277 MET A O 1
ATOM 2233 N N . ALA A 1 278 ? 1.679 -11.334 -8.477 1.00 96.31 278 ALA A N 1
ATOM 2234 C CA . ALA A 1 278 ? 0.395 -11.744 -9.038 1.00 96.31 278 ALA A CA 1
ATOM 2235 C C . ALA A 1 278 ? 0.387 -11.636 -10.571 1.00 96.31 278 ALA A C 1
ATOM 2237 O O . ALA A 1 278 ? -0.136 -12.517 -11.246 1.00 96.31 278 ALA A O 1
ATOM 2238 N N . SER A 1 279 ? 1.069 -10.629 -11.124 1.00 96.75 279 SER A N 1
ATOM 2239 C CA . SER A 1 279 ? 1.249 -10.453 -12.575 1.00 96.75 279 SER A CA 1
ATOM 2240 C C . SER A 1 279 ? 2.295 -11.394 -13.196 1.00 96.75 279 SER A C 1
ATOM 2242 O O . SER A 1 279 ? 2.580 -11.289 -14.384 1.00 96.75 279 SER A O 1
ATOM 2244 N N . GLY A 1 280 ? 2.906 -12.294 -12.415 1.00 95.69 280 GLY A N 1
ATOM 2245 C CA . GLY A 1 280 ? 3.923 -13.233 -12.901 1.00 95.69 280 GLY A CA 1
ATOM 2246 C C . GLY A 1 280 ? 5.301 -12.613 -13.161 1.00 95.69 280 GLY A C 1
ATOM 2247 O O . GLY A 1 280 ? 6.123 -13.216 -13.847 1.00 95.69 280 GLY A O 1
ATOM 2248 N N . ILE A 1 281 ? 5.576 -11.425 -12.618 1.00 95.88 281 ILE A N 1
ATOM 2249 C CA . ILE A 1 281 ? 6.818 -10.686 -12.868 1.00 95.88 281 ILE A CA 1
ATOM 2250 C C . ILE A 1 281 ? 7.889 -11.065 -11.847 1.00 95.88 281 ILE A C 1
ATOM 2252 O O . ILE A 1 281 ? 7.639 -11.132 -10.641 1.00 95.88 281 ILE A O 1
ATOM 2256 N N . CYS A 1 282 ? 9.124 -11.247 -12.323 1.00 96.69 282 CYS A N 1
ATOM 2257 C CA . CYS A 1 282 ? 10.283 -11.442 -11.458 1.00 96.69 282 CYS A CA 1
ATOM 2258 C C . CYS A 1 282 ? 10.540 -10.189 -10.610 1.00 96.69 282 CYS A C 1
ATOM 2260 O O . CYS A 1 282 ? 10.678 -9.088 -11.143 1.00 96.69 282 CYS A O 1
ATOM 2262 N N . VAL A 1 283 ? 10.644 -10.338 -9.288 1.00 97.31 283 VAL A N 1
ATOM 2263 C CA . VAL A 1 283 ? 10.864 -9.200 -8.388 1.00 97.31 283 VAL A CA 1
ATOM 2264 C C . VAL A 1 283 ? 12.313 -9.127 -7.927 1.00 97.31 283 VAL A C 1
ATOM 2266 O O . VAL A 1 283 ? 12.844 -10.073 -7.347 1.00 97.31 283 VAL A O 1
ATOM 2269 N N . LEU A 1 284 ? 12.932 -7.961 -8.117 1.00 96.38 284 LEU A N 1
ATOM 2270 C CA . LEU A 1 284 ? 14.207 -7.609 -7.500 1.00 96.38 284 LEU A CA 1
ATOM 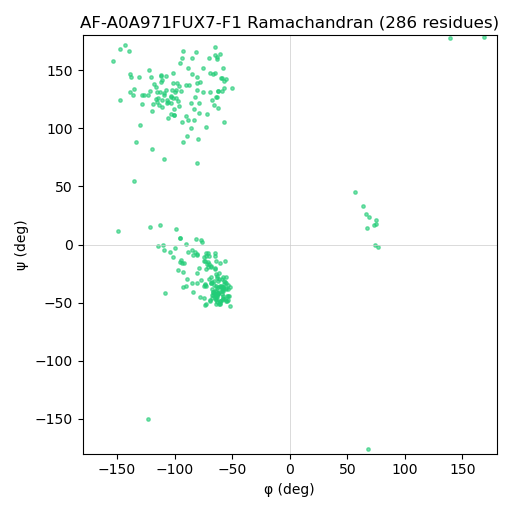2271 C C . LEU A 1 284 ? 13.969 -6.606 -6.374 1.00 96.38 284 LEU A C 1
ATOM 2273 O O . LEU A 1 284 ? 13.430 -5.519 -6.590 1.00 96.38 284 LEU A O 1
ATOM 2277 N N . SER A 1 285 ? 14.406 -6.970 -5.170 1.00 93.12 285 SER A N 1
ATOM 2278 C CA . SER A 1 285 ? 14.256 -6.147 -3.973 1.00 93.12 285 SER A CA 1
ATOM 2279 C C . SER A 1 285 ? 15.599 -5.849 -3.323 1.00 93.12 285 SER A C 1
ATOM 2281 O O . SER A 1 285 ? 16.519 -6.667 -3.364 1.00 93.12 285 SER A O 1
ATOM 2283 N N . THR A 1 286 ? 15.702 -4.697 -2.663 1.00 89.94 286 THR A N 1
ATOM 2284 C CA . THR A 1 286 ? 16.746 -4.500 -1.649 1.00 89.94 286 THR A CA 1
ATOM 2285 C C . THR A 1 286 ? 16.507 -5.455 -0.474 1.00 89.94 286 THR A C 1
ATOM 2287 O O . THR A 1 286 ? 15.340 -5.726 -0.169 1.00 89.94 286 THR A O 1
ATOM 2290 N N . PRO A 1 287 ? 17.561 -5.943 0.207 1.00 78.19 287 PRO A N 1
ATOM 2291 C CA . PRO A 1 287 ? 17.398 -6.688 1.449 1.00 78.19 287 PRO A CA 1
ATOM 2292 C C . PRO A 1 287 ? 16.643 -5.844 2.479 1.00 78.19 287 PRO A C 1
ATOM 2294 O O . PRO A 1 287 ? 16.930 -4.652 2.627 1.00 78.19 287 PRO A O 1
ATOM 2297 N N . SER A 1 288 ? 15.675 -6.470 3.142 1.00 59.97 288 SER A N 1
ATOM 2298 C CA . SER A 1 288 ? 15.012 -5.962 4.345 1.00 59.97 288 SER A CA 1
ATOM 2299 C C . SER A 1 288 ? 15.904 -6.137 5.564 1.00 59.97 288 SER A C 1
ATOM 2301 O O . SER A 1 288 ? 16.476 -7.245 5.688 1.00 59.97 288 SER A O 1
#

Secondary structure (DSSP, 8-state):
-EEEE-S----SS---HHHHHHHHHHHHHHHTT-EEEES-SS-TTEEEPPSSHHHHHHHHHT-SEEEEEE-SS--TTGGGGSTTGGGGSS--EEEEEESS-TTHHHHHHT-HHHHHHHHHHHHHHGGG-SEEEESSHHHHHHHHHTT----EEE------TTT--S-PPPPGGGGGGTTSEEEEEES-TT-TTS-HHHHHHHHHHHHHH-TTS-EEEEEESSS-TTGGGG--TTEEE-----GGGHHHHHTT-SEEEE---TTSSTT---HHHHHHHHTTPEEEE---

Nearest PDB structures (foldseek):
  2jjm-assembly1_C  TM=7.049E-01  e=2.317E-09  Bacillus anthracis str. Ames
  3c48-assembly1_A  TM=4.463E-01  e=7.806E-10  Corynebacterium glutamicum
  2bis-assembly1_A  TM=6.455E-01  e=3.835E-08  Pyrococcus abyssi
  4s0v-assembly1_A  TM=7.037E-01  e=6.056E-03  Homo sapiens
  2bfw-assembly1_A  TM=6.895E-01  e=6.413E-03  Pyrococcus abyssi

Radius of gyration: 21.55 Å; Cα contacts (8 Å, |Δi|>4): 522; chains: 1; bounding box: 58×30×59 Å

Foldseek 3Di:
DEEEAEDDDADPQDQDPSNVVVVVVQVVCVVVVYQYEYCDPDDPRHHHQDPDPVSNLVSQLPGQEYAYEDDLADDPSLLCLDPPNCVSHVRHQYEYEYQYANCPVCVVPVPVVVSVVRLVVLLVSLVSHNEYEAQDPLSQCCCCPSNVNDHYHHDHDAEDLVQFAADDAADPVCPVDLQAAEEEEEDEPVDVFFPVVVVQVVQVVCCVPPVVHRYAYEYEEADCPVVCPNHDPRYDYDYRDGPSCVLNNLNSHQEYEAGGDPPPCSRHRDHSVNSNVRHVHHYDYDDD

Sequence (288 aa):
MRIAYLNARYQQNHTGGGTVHVEQFMKHTLALGHELWAWQENVAGIHAIPKDRIRRLWTLRGMDVFYVRLDTSLPSEARWGMPPKRWLYNPPLMVWEFNTHPNYVGVRSGNIANSDVNIERFRKYAPGCDLAVCVSDALADFVREELGIRTVLVVPNGSDPDLFYPDHEPVARMQAFTDSFNVVWIGSGKERWHDLEMVRRAAASIIEKYPDKKISFHLIGPDLVGVMADMPGNVFYWGAQPYQELPGWLSAMDVGLVLYTKGSAEYGSPLKLFDYMASGICVLSTPS

pLDDT: mean 89.48, std 11.27, range [43.81, 98.69]

Mean predicted aligned error: 5.69 Å